Protein AF-A0A968HUC3-F1 (afdb_monomer)

Solvent-accessible surface area (backbone atoms only — not comparable to full-atom values): 16147 Å² total; per-residue (Å²): 140,80,89,80,86,84,85,85,83,88,81,87,80,89,80,85,88,81,87,80,80,85,90,82,88,82,80,93,75,77,84,81,83,74,76,67,80,71,75,87,65,82,55,81,53,70,67,38,33,29,52,15,24,44,34,33,74,70,66,42,78,76,15,63,72,50,46,41,74,68,15,45,53,51,37,52,52,48,45,72,73,50,51,65,50,44,78,79,39,104,46,77,45,71,61,54,50,52,50,50,56,51,52,52,52,50,56,50,46,63,74,67,59,47,62,25,40,39,30,45,58,35,63,51,63,55,58,49,60,48,37,21,71,79,64,70,24,38,21,37,35,30,20,48,58,57,44,37,49,54,46,50,56,48,43,74,75,41,61,66,72,59,43,46,31,46,73,72,56,29,30,38,83,42,65,51,57,72,77,42,90,62,34,18,61,56,45,13,62,74,42,57,92,46,79,40,34,31,37,37,36,61,87,47,65,87,76,44,52,72,66,53,49,50,49,33,53,50,30,54,55,47,6,33,57,73,39,73,41,68,69,48,80,48,68,67,80,81,58,71,80,57,44,66,67,45,46,57,57,53,48,53,47,54,50,51,51,46,60,77,54,68,59,84,83,73,84,80,78,86,79,78,136

Secondary structure (DSSP, 8-state):
------------------------------------------S--HHHHHHHHHHHHTT-GGGGGG--HHHHHHHHHHHHHHHHHHHHSS---HHHHHHHHHHHHHHHHHHH--SEEEEET-TT-SHHHIIIIIH---EEEEE-HHHHHHHHHHHHTS-HHHHHHHHTTSEEEEE--TTSTTHHHHHHHHHTT-SSEEEEESS-GGGS-HHHHHHHHHHHHHHHHHTT---EEEE----HHHHHHHHHHHHHHHHHHHHHTTT-S--------

Sequence (273 aa):
MGARRPHLPVWATRSRVAAPLASTCWPALARFDILAPMPDYAKIGPTALVTAYAWHRLGMPYGQLFATRKGAAMFWTFEGSVGWATRFFPVPSLLDYLEFRHRMIEAQLERLAPDRIIELGAGLSRRGITWALDRQVPYVEIDLPHMSAAKRAIFADAPGRVQAALHEQLLRLVSTNILAPSFADELAELLAGAKRPVIVSEGMLSYFSFTDAELLLRNLVAGLRAGGVGGHYITDLQRADRERKAQLAATVFRQAIRLATKGQGRRLTLSQP

Foldseek 3Di:
DYDDDDDDDDDDDDDDDDDDDDDDDDDDDDDPPPPPPDPPPLDQDLVLLLLLCLCVVVPPPCSVLSHDPSNVVLNVLLCVQCVVVVVVDVDDDPSRVSVVLVVVLVVVCVVLVWLEEEEEQCQSPPVLVCCCQVVVHQYEYEDAPSRLVVVVVSQVPDPVSSVVCPVVNSYYYHHDDLLDPCNLVVLLVVCAPTAEYEYEYEPPCVPDDPVSVVSSVVSVVSNCVSNVYDYYYYYDDDDVVVVVVCVVSVVSSVVSVCVVVVNPPDDPDDDDD

Structure (mmCIF, N/CA/C/O backbone):
data_AF-A0A968HUC3-F1
#
_entry.id   AF-A0A968HUC3-F1
#
loop_
_atom_site.group_PDB
_atom_site.id
_atom_site.type_symbol
_atom_site.label_atom_id
_atom_site.label_alt_id
_atom_site.label_comp_id
_atom_site.label_asym_id
_atom_site.label_entity_id
_atom_site.label_seq_id
_atom_site.pdbx_PDB_ins_code
_atom_site.Cartn_x
_atom_site.Cartn_y
_atom_site.Cartn_z
_atom_site.occupancy
_atom_site.B_iso_or_equiv
_atom_site.auth_seq_id
_atom_site.auth_comp_id
_atom_site.auth_asym_id
_atom_site.auth_atom_id
_atom_site.pdbx_PDB_model_num
ATOM 1 N N . MET A 1 1 ? -38.684 -9.899 64.494 1.00 42.41 1 MET A N 1
ATOM 2 C CA . MET A 1 1 ? -37.376 -10.244 65.095 1.00 42.41 1 MET A CA 1
ATOM 3 C C . MET A 1 1 ? -36.320 -10.063 64.013 1.00 42.41 1 MET A C 1
ATOM 5 O O . MET A 1 1 ? -36.375 -10.785 63.040 1.00 42.41 1 MET A O 1
ATOM 9 N N . GLY A 1 2 ? -35.417 -9.093 63.997 1.00 35.78 2 GLY A N 1
ATOM 10 C CA . GLY A 1 2 ? -35.054 -8.082 64.975 1.00 35.78 2 GLY A CA 1
ATOM 11 C C . GLY A 1 2 ? -33.543 -7.861 64.892 1.00 35.78 2 GLY A C 1
ATOM 12 O O . GLY A 1 2 ? -32.821 -8.675 65.443 1.00 35.78 2 GLY A O 1
ATOM 13 N N . ALA A 1 3 ? -33.140 -6.727 64.292 1.00 36.69 3 ALA A N 1
ATOM 14 C CA . ALA A 1 3 ? -31.915 -5.958 64.583 1.00 36.69 3 ALA A CA 1
ATOM 15 C C . ALA A 1 3 ? -30.545 -6.606 64.232 1.00 36.69 3 ALA A C 1
ATOM 17 O O . ALA A 1 3 ? -30.369 -7.801 64.360 1.00 36.69 3 ALA A O 1
ATOM 18 N N . ARG A 1 4 ? -29.477 -5.906 63.821 1.00 40.06 4 ARG A N 1
ATOM 19 C CA . ARG A 1 4 ? -29.103 -4.478 63.825 1.00 40.06 4 ARG A CA 1
ATOM 20 C C . ARG A 1 4 ? -27.856 -4.307 62.933 1.00 40.06 4 ARG A C 1
ATOM 22 O O . ARG A 1 4 ? -26.950 -5.131 62.985 1.00 40.06 4 ARG A O 1
ATOM 29 N N . ARG A 1 5 ? -27.777 -3.191 62.199 1.00 44.44 5 ARG A N 1
ATOM 30 C CA . ARG A 1 5 ? -26.500 -2.547 61.826 1.00 44.44 5 ARG A CA 1
ATOM 31 C C . ARG A 1 5 ? -25.958 -1.760 63.033 1.00 44.44 5 ARG A C 1
ATOM 33 O O . ARG A 1 5 ? -26.756 -1.344 63.875 1.00 44.44 5 ARG A O 1
ATOM 40 N N . PRO A 1 6 ? -24.654 -1.451 63.050 1.00 53.78 6 PRO A N 1
ATOM 41 C CA . PRO A 1 6 ? -24.210 -0.095 63.399 1.00 53.78 6 PRO A CA 1
ATOM 42 C C . PRO A 1 6 ? -23.191 0.427 62.360 1.00 53.78 6 PRO A C 1
ATOM 44 O O . PRO A 1 6 ? -22.336 -0.311 61.890 1.00 53.78 6 PRO A O 1
ATOM 47 N N . HIS A 1 7 ? -23.441 1.580 61.737 1.00 36.25 7 HIS A N 1
ATOM 48 C CA . HIS A 1 7 ? -22.997 2.931 62.128 1.00 36.25 7 HIS A CA 1
ATOM 49 C C . HIS A 1 7 ? -21.501 3.219 61.882 1.00 36.25 7 HIS A C 1
ATOM 51 O O . HIS A 1 7 ? -20.622 2.740 62.588 1.00 36.25 7 HIS A O 1
ATOM 57 N N . LEU A 1 8 ? -21.276 4.063 60.867 1.00 38.09 8 LEU A N 1
ATOM 58 C CA . LEU A 1 8 ? -20.069 4.850 60.586 1.00 38.09 8 LEU A CA 1
ATOM 59 C C . LEU A 1 8 ? -19.754 5.833 61.731 1.00 38.09 8 LEU A C 1
ATOM 61 O O . LEU A 1 8 ? -20.660 6.200 62.483 1.00 38.09 8 LEU A O 1
ATOM 65 N N . PRO A 1 9 ? -18.561 6.449 61.687 1.00 43.12 9 PRO A N 1
ATOM 66 C CA . PRO A 1 9 ? -18.491 7.894 61.833 1.00 43.12 9 PRO A CA 1
ATOM 67 C C . PRO A 1 9 ? -17.866 8.578 60.613 1.00 43.12 9 PRO A C 1
ATOM 69 O O . PRO A 1 9 ? -16.822 8.196 60.091 1.00 43.12 9 PRO A O 1
ATOM 72 N N . VAL A 1 10 ? -18.553 9.641 60.206 1.00 35.94 10 VAL A N 1
ATOM 73 C CA . VAL A 1 10 ? -18.102 10.725 59.338 1.00 35.94 10 VAL A CA 1
ATOM 74 C C . VAL A 1 10 ? -17.232 11.662 60.172 1.00 35.94 10 VAL A C 1
ATOM 76 O O . VAL A 1 10 ? -17.687 12.115 61.216 1.00 35.94 10 VAL A O 1
ATOM 79 N N . TRP A 1 11 ? -16.047 12.023 59.680 1.00 31.58 11 TRP A 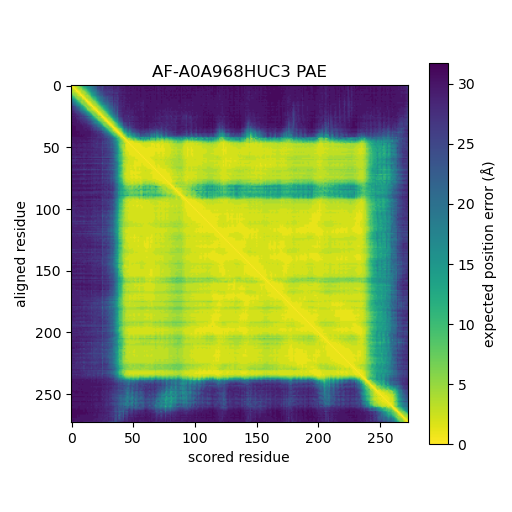N 1
ATOM 80 C CA . TRP A 1 11 ? -15.438 13.319 59.981 1.00 31.58 11 TRP A CA 1
ATOM 81 C C . TRP A 1 11 ? -14.995 13.970 58.677 1.00 31.58 11 TRP A C 1
ATOM 83 O O . TRP A 1 11 ? -14.152 13.463 57.942 1.00 31.58 11 TRP A O 1
ATOM 93 N N . ALA A 1 12 ? -15.643 15.092 58.394 1.00 33.03 12 ALA A N 1
ATOM 94 C CA . ALA A 1 12 ? -15.277 16.043 57.372 1.00 33.03 12 ALA A CA 1
ATOM 95 C C . ALA A 1 12 ? -14.210 16.990 57.922 1.00 33.03 12 ALA A C 1
ATOM 97 O O . ALA A 1 12 ? -14.355 17.475 59.040 1.00 33.03 12 ALA A O 1
ATOM 98 N N . THR A 1 13 ? -13.247 17.380 57.091 1.00 33.28 13 THR A N 1
ATOM 99 C CA . THR A 1 13 ? -12.631 18.707 57.184 1.00 33.28 13 THR A CA 1
ATOM 100 C C . THR A 1 13 ? -12.307 19.222 55.788 1.00 33.28 13 THR A C 1
ATOM 102 O O . THR A 1 13 ? -11.487 18.685 55.050 1.00 33.28 13 THR A O 1
ATOM 105 N N . ARG A 1 14 ? -13.005 20.302 55.430 1.00 33.53 14 ARG A N 1
ATOM 106 C CA . ARG A 1 14 ? -12.584 21.269 54.419 1.00 33.53 14 ARG A CA 1
ATOM 107 C C . ARG A 1 14 ? -11.312 21.962 54.908 1.00 33.53 14 ARG A C 1
ATOM 109 O O . ARG A 1 14 ? -11.293 22.442 56.038 1.00 33.53 14 ARG A O 1
ATOM 116 N N . SER A 1 15 ? -10.368 22.197 54.009 1.00 31.66 15 SER A N 1
ATOM 117 C CA . SER A 1 15 ? -9.515 23.385 54.062 1.00 31.66 15 SER A CA 1
ATOM 118 C C . SER A 1 15 ? -9.270 23.897 52.643 1.00 31.66 15 SER A C 1
ATOM 120 O O . SER A 1 15 ? -8.844 23.179 51.742 1.00 31.66 15 SER A O 1
ATOM 122 N N . ARG A 1 16 ? -9.658 25.159 52.443 1.00 32.75 16 ARG A N 1
ATOM 123 C CA . ARG A 1 16 ? -9.295 25.997 51.300 1.00 32.75 16 ARG A CA 1
ATOM 124 C C . ARG A 1 16 ? -7.884 26.557 51.518 1.00 32.75 16 ARG A C 1
ATOM 126 O O . ARG A 1 16 ? -7.439 26.658 52.656 1.00 32.75 16 ARG A O 1
ATOM 133 N N . VAL A 1 17 ? -7.362 27.114 50.423 1.00 29.44 17 VAL A N 1
ATOM 134 C CA . VAL A 1 17 ? -6.335 28.169 50.321 1.00 29.44 17 VAL A CA 1
ATOM 135 C C . VAL A 1 17 ? -4.899 27.659 50.183 1.00 29.44 17 VAL A C 1
ATOM 137 O O . VAL A 1 17 ? -4.273 27.272 51.156 1.00 29.44 17 VAL A O 1
ATOM 140 N N . ALA A 1 18 ? -4.352 27.745 48.967 1.00 27.50 18 ALA A N 1
ATOM 141 C CA . ALA A 1 18 ? -3.403 28.804 48.598 1.00 27.50 18 ALA A CA 1
ATOM 142 C C . ALA A 1 18 ? -2.953 28.626 47.137 1.00 27.50 18 ALA A C 1
ATOM 144 O O . ALA A 1 18 ? -2.385 27.604 46.765 1.00 27.50 18 ALA A O 1
ATOM 145 N N . ALA A 1 19 ? -3.201 29.643 46.313 1.00 37.25 19 ALA A N 1
ATOM 146 C CA . ALA A 1 19 ? -2.420 29.873 45.104 1.00 37.25 19 ALA A CA 1
ATOM 147 C C . ALA A 1 19 ? -1.042 30.429 45.497 1.00 37.25 19 ALA A C 1
ATOM 149 O O . ALA A 1 19 ? -0.961 31.193 46.463 1.00 37.25 19 ALA A O 1
ATOM 150 N N . PRO A 1 20 ? 0.000 30.165 44.697 1.00 31.00 20 PRO A N 1
ATOM 151 C CA . PRO A 1 20 ? 1.066 31.139 44.532 1.00 31.00 20 PRO A CA 1
ATOM 152 C C . PRO A 1 20 ? 1.201 31.560 43.065 1.00 31.00 20 PRO A C 1
ATOM 154 O O . PRO A 1 20 ? 1.494 30.765 42.180 1.00 31.00 20 PRO A O 1
ATOM 157 N N . LEU A 1 21 ? 0.935 32.850 42.873 1.00 28.53 21 LEU A N 1
ATOM 158 C CA . LEU A 1 21 ? 1.806 33.840 42.242 1.00 28.53 21 LEU A CA 1
ATOM 159 C C . LEU A 1 21 ? 2.447 33.517 40.885 1.00 28.53 21 LEU A C 1
ATOM 161 O O . LEU A 1 21 ? 3.356 32.708 40.730 1.00 28.53 21 LEU A O 1
ATOM 165 N N . ALA A 1 22 ? 2.001 34.333 39.936 1.00 26.23 22 ALA A N 1
ATOM 166 C CA . ALA A 1 22 ? 2.661 34.685 38.700 1.00 26.23 22 ALA A CA 1
ATOM 167 C C . ALA A 1 22 ? 4.089 35.231 38.893 1.00 26.23 22 ALA A C 1
ATOM 169 O O . ALA A 1 22 ? 4.478 35.685 39.969 1.00 26.23 22 ALA A O 1
ATOM 170 N N . SER A 1 23 ? 4.756 35.328 37.740 1.00 27.22 23 SER A N 1
ATOM 171 C CA . SER A 1 23 ? 5.981 36.063 37.412 1.00 27.22 23 SER A CA 1
ATOM 172 C C . SER A 1 23 ? 7.302 35.313 37.595 1.00 27.22 23 SER A C 1
ATOM 174 O O . SER A 1 23 ? 7.917 35.292 38.652 1.00 27.22 23 SER A O 1
ATOM 176 N N . THR A 1 24 ? 7.833 34.814 36.479 1.00 25.36 24 THR A N 1
ATOM 177 C CA . THR A 1 24 ? 9.028 35.456 35.914 1.00 25.36 24 THR A CA 1
ATOM 178 C C . THR A 1 24 ? 9.158 35.166 34.422 1.00 25.36 24 THR A C 1
ATOM 180 O O . THR A 1 24 ? 8.939 34.060 33.940 1.00 25.36 24 THR A O 1
ATOM 183 N N . CYS A 1 25 ? 9.432 36.247 33.704 1.00 23.36 25 CYS A N 1
ATOM 184 C CA . CYS A 1 25 ? 9.536 36.386 32.266 1.00 23.36 25 CYS A CA 1
ATOM 185 C C . CYS A 1 25 ? 10.717 35.606 31.669 1.00 23.36 25 CYS A C 1
ATOM 187 O O . CYS A 1 25 ? 11.814 35.658 32.212 1.00 23.36 25 CYS A O 1
ATOM 189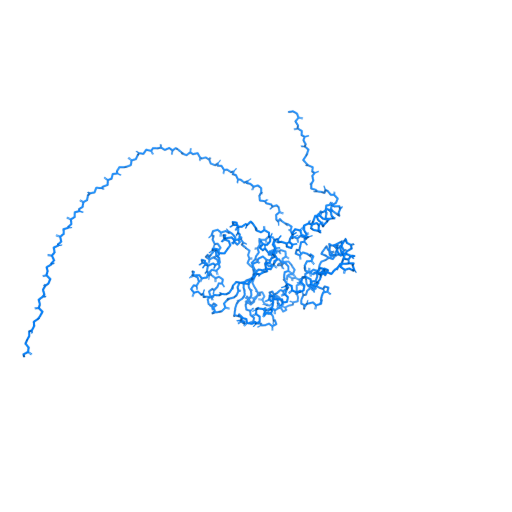 N N . TRP A 1 26 ? 10.535 35.039 30.475 1.00 22.92 26 TRP A N 1
ATOM 190 C CA . TRP A 1 26 ? 11.530 35.113 29.396 1.00 22.92 26 TRP A CA 1
ATOM 191 C C . TRP A 1 26 ? 10.780 35.112 28.046 1.00 22.92 26 TRP A C 1
ATOM 193 O O . TRP A 1 26 ? 9.687 34.549 27.962 1.00 22.92 26 TRP A O 1
ATOM 203 N N . PRO A 1 27 ? 11.267 35.848 27.035 1.00 26.62 27 PRO A N 1
ATOM 204 C CA . PRO A 1 27 ? 10.453 36.535 26.053 1.00 26.62 27 PRO A CA 1
ATOM 205 C C . PRO A 1 27 ? 10.186 35.709 24.797 1.00 26.62 27 PRO A C 1
ATOM 207 O O . PRO A 1 27 ? 10.833 34.704 24.504 1.00 26.62 27 PRO A O 1
ATOM 210 N N . ALA A 1 28 ? 9.253 36.244 24.016 1.00 31.11 28 ALA A N 1
ATOM 211 C CA . ALA A 1 28 ? 9.099 35.985 22.600 1.00 31.11 28 ALA A CA 1
ATOM 212 C C . ALA A 1 28 ? 10.450 36.036 21.858 1.00 31.11 28 ALA A C 1
ATOM 214 O O . ALA A 1 28 ? 11.057 37.094 21.711 1.00 31.11 28 ALA A O 1
ATOM 215 N N . LEU A 1 29 ? 10.865 34.884 21.335 1.00 28.69 29 LEU A N 1
ATOM 216 C CA . LEU A 1 29 ? 11.710 34.751 20.151 1.00 28.69 29 LEU A CA 1
ATOM 217 C C . LEU A 1 29 ? 10.915 33.837 19.213 1.00 28.69 29 LEU A C 1
ATOM 219 O O . LEU A 1 29 ? 10.750 32.649 19.459 1.00 28.69 29 LEU A O 1
ATOM 223 N N . ALA A 1 30 ? 10.113 34.422 18.330 1.00 25.50 30 ALA A N 1
ATOM 224 C CA . ALA A 1 30 ? 10.548 34.715 16.969 1.00 25.50 30 ALA A CA 1
ATOM 225 C C . ALA A 1 30 ? 11.032 33.443 16.254 1.00 25.50 30 ALA A C 1
ATOM 227 O O . ALA A 1 30 ? 12.176 33.030 16.393 1.00 25.50 30 ALA A O 1
ATOM 228 N N . ARG A 1 31 ? 10.096 32.850 15.501 1.00 30.91 31 ARG A N 1
ATOM 229 C CA . ARG A 1 31 ? 10.293 32.154 14.220 1.00 30.91 31 ARG A CA 1
ATOM 230 C C . ARG A 1 31 ? 11.693 31.571 14.006 1.00 30.91 31 ARG A C 1
ATOM 232 O O . ARG A 1 31 ? 12.546 32.206 13.396 1.00 30.91 31 ARG A O 1
ATOM 239 N N . PHE A 1 32 ? 11.865 30.314 14.391 1.00 28.17 32 PHE A N 1
ATOM 240 C CA . PHE A 1 32 ? 12.780 29.440 13.671 1.00 28.17 32 PHE A CA 1
ATOM 241 C C . PHE A 1 32 ? 11.971 28.664 12.635 1.00 28.17 32 PHE A C 1
ATOM 243 O O . PHE A 1 32 ? 11.477 27.567 12.887 1.00 28.17 32 PHE A O 1
ATOM 250 N N . ASP A 1 33 ? 11.831 29.284 11.462 1.00 30.22 33 ASP A N 1
ATOM 251 C CA . ASP A 1 33 ? 11.675 28.563 10.204 1.00 30.22 33 ASP A CA 1
ATOM 252 C C . ASP A 1 33 ? 12.899 27.653 10.043 1.00 30.22 33 ASP A C 1
ATOM 254 O O . ASP A 1 33 ? 13.923 28.040 9.485 1.00 30.22 33 ASP A O 1
ATOM 258 N N . ILE A 1 34 ? 12.811 26.428 10.557 1.00 31.03 34 ILE A N 1
ATOM 259 C CA . ILE A 1 34 ? 13.656 25.327 10.096 1.00 31.03 34 ILE A CA 1
ATOM 260 C C . ILE A 1 34 ? 12.765 24.468 9.206 1.00 31.03 34 ILE A C 1
ATOM 262 O O . ILE A 1 34 ? 12.401 23.337 9.518 1.00 31.03 34 ILE A O 1
ATOM 266 N N . LEU A 1 35 ? 12.401 25.049 8.060 1.00 29.55 35 LEU A N 1
ATOM 267 C CA . LEU A 1 35 ? 12.129 24.287 6.850 1.00 29.55 35 LEU A CA 1
ATOM 268 C C . LEU A 1 35 ? 13.440 23.588 6.476 1.00 29.55 35 LEU A C 1
ATOM 270 O O . LEU A 1 35 ? 14.206 24.051 5.632 1.00 29.55 35 LEU A O 1
ATOM 274 N N . ALA A 1 36 ? 13.711 22.453 7.122 1.00 29.67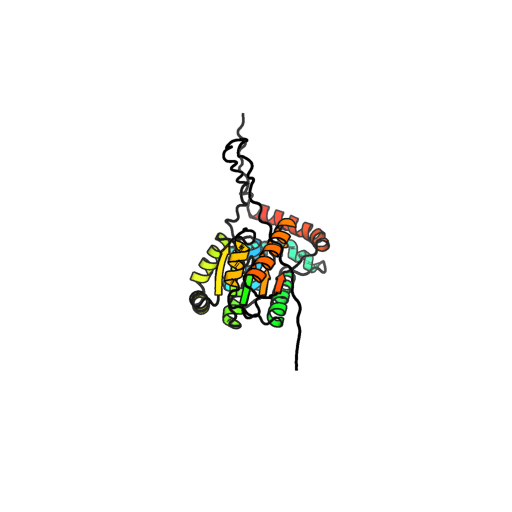 36 ALA A N 1
ATOM 275 C CA . ALA A 1 36 ? 14.495 21.427 6.463 1.00 29.67 36 ALA A CA 1
ATOM 276 C C . ALA A 1 36 ? 13.812 21.190 5.105 1.00 29.67 36 ALA A C 1
ATOM 278 O O . ALA A 1 36 ? 12.585 21.036 5.082 1.00 29.67 36 ALA A O 1
ATOM 279 N N . PRO A 1 37 ? 14.538 21.225 3.974 1.00 27.98 37 PRO A N 1
ATOM 280 C CA . PRO A 1 37 ? 13.921 20.972 2.687 1.00 27.98 37 PRO A CA 1
ATOM 281 C C . PRO A 1 37 ? 13.286 19.585 2.753 1.00 27.98 37 PRO A C 1
ATOM 283 O O . PRO A 1 37 ? 13.989 18.576 2.842 1.00 27.98 37 PRO A O 1
ATOM 286 N N . MET A 1 38 ? 11.950 19.546 2.754 1.00 34.09 38 MET A N 1
ATOM 287 C CA . MET A 1 38 ? 11.224 18.308 2.523 1.00 34.09 38 MET A CA 1
ATOM 288 C C . MET A 1 38 ? 11.791 17.729 1.225 1.00 34.09 38 MET A C 1
ATOM 290 O O . MET A 1 38 ? 11.910 18.479 0.248 1.00 34.09 38 MET A O 1
ATOM 294 N N . PRO A 1 39 ? 12.194 16.447 1.195 1.00 36.47 39 PRO A N 1
ATOM 295 C CA . PRO A 1 39 ? 12.605 15.815 -0.046 1.00 36.47 39 PRO A CA 1
ATOM 296 C C . PRO A 1 39 ? 11.569 16.124 -1.127 1.00 36.47 39 PRO A C 1
ATOM 298 O O . PRO A 1 39 ? 10.371 16.128 -0.844 1.00 36.47 39 PRO A O 1
ATOM 301 N N . ASP A 1 40 ? 12.027 16.442 -2.338 1.00 36.94 40 ASP A N 1
ATOM 302 C CA . ASP A 1 40 ? 11.165 16.700 -3.493 1.00 36.94 40 ASP A CA 1
ATOM 303 C C . ASP A 1 40 ? 10.399 15.414 -3.841 1.00 36.94 40 ASP A C 1
ATOM 305 O O . ASP A 1 40 ? 10.794 14.623 -4.700 1.00 36.94 40 ASP A O 1
ATOM 309 N N . TYR A 1 41 ? 9.318 15.172 -3.103 1.00 44.56 41 TYR A N 1
ATOM 310 C CA . TYR A 1 41 ? 8.409 14.061 -3.298 1.00 44.56 41 TYR A CA 1
ATOM 311 C C . TYR A 1 41 ? 7.474 14.335 -4.484 1.00 44.56 41 TYR A C 1
ATOM 313 O O . TYR A 1 41 ? 6.650 13.500 -4.788 1.00 44.56 41 TYR A O 1
ATOM 321 N N . ALA A 1 42 ? 7.578 15.448 -5.226 1.00 42.31 42 ALA A N 1
ATOM 322 C CA . ALA A 1 42 ? 6.614 15.801 -6.279 1.00 42.31 42 ALA A CA 1
ATOM 323 C C . ALA A 1 42 ? 6.582 14.836 -7.487 1.00 42.31 42 ALA A C 1
ATOM 325 O O . ALA A 1 42 ? 5.753 14.980 -8.386 1.00 42.31 42 ALA A O 1
ATOM 326 N N . LYS A 1 43 ? 7.479 13.846 -7.540 1.00 59.34 43 LYS A N 1
ATOM 327 C CA . LYS A 1 43 ? 7.576 12.865 -8.625 1.00 59.34 43 LYS A CA 1
ATOM 328 C C . LYS A 1 43 ? 7.179 11.490 -8.114 1.00 59.34 43 LYS A C 1
ATOM 330 O O . LYS A 1 43 ? 7.721 11.030 -7.116 1.00 59.34 43 LYS A O 1
ATOM 335 N N . ILE A 1 44 ? 6.331 10.796 -8.882 1.00 66.50 44 ILE A N 1
ATOM 336 C CA . ILE A 1 44 ? 6.069 9.366 -8.677 1.00 66.50 44 ILE A CA 1
ATOM 337 C C . ILE A 1 44 ? 7.405 8.641 -8.518 1.00 66.50 44 ILE A C 1
ATOM 339 O O . ILE A 1 44 ? 8.262 8.712 -9.410 1.00 66.50 44 ILE A O 1
ATOM 343 N N . GLY A 1 45 ? 7.565 7.950 -7.390 1.00 75.88 45 GLY A N 1
ATOM 344 C CA . GLY A 1 45 ? 8.791 7.233 -7.069 1.00 75.88 45 GLY A CA 1
ATOM 345 C C . GLY A 1 45 ? 9.180 6.264 -8.198 1.00 75.88 45 GLY A C 1
ATOM 346 O O . GLY A 1 45 ? 8.324 5.505 -8.661 1.00 75.88 45 GLY A O 1
ATOM 347 N N . PRO A 1 46 ? 10.453 6.232 -8.646 1.00 80.62 46 PRO A N 1
ATOM 348 C CA . PRO A 1 46 ? 10.911 5.295 -9.677 1.00 80.62 46 PRO A CA 1
ATOM 349 C C . PRO A 1 46 ? 10.545 3.835 -9.375 1.00 80.62 46 PRO A C 1
ATOM 351 O O . PRO A 1 46 ? 10.136 3.103 -10.273 1.00 80.62 46 PRO A O 1
ATOM 354 N N . THR A 1 47 ? 10.603 3.432 -8.100 1.00 82.12 47 THR A N 1
ATOM 355 C CA . THR A 1 47 ? 10.209 2.092 -7.645 1.00 82.12 47 THR A CA 1
ATOM 356 C C . THR A 1 47 ? 8.737 1.786 -7.924 1.00 82.12 47 THR A C 1
ATOM 358 O O . THR A 1 47 ? 8.425 0.677 -8.352 1.00 82.12 47 THR A O 1
ATOM 361 N N . ALA A 1 48 ? 7.832 2.754 -7.741 1.00 87.94 48 ALA A N 1
ATOM 362 C CA . ALA A 1 48 ? 6.404 2.562 -7.995 1.00 87.94 48 ALA A CA 1
ATOM 363 C C . ALA A 1 48 ? 6.127 2.336 -9.489 1.00 87.94 48 ALA A C 1
ATOM 365 O O . ALA A 1 48 ? 5.343 1.459 -9.840 1.00 87.94 48 ALA A O 1
ATOM 366 N N . LEU A 1 49 ? 6.823 3.062 -10.375 1.00 90.88 49 LEU A N 1
ATOM 367 C CA . LEU A 1 49 ? 6.712 2.887 -11.829 1.00 90.88 49 LEU A CA 1
ATOM 368 C C . LEU A 1 49 ? 7.240 1.526 -12.299 1.00 90.88 49 LEU A C 1
ATOM 370 O O . LEU A 1 49 ? 6.608 0.879 -13.134 1.00 90.88 49 LEU A O 1
ATOM 374 N N . VAL A 1 50 ? 8.386 1.091 -11.765 1.00 90.88 50 VAL A N 1
ATOM 375 C CA . VAL A 1 50 ? 8.969 -0.225 -12.074 1.00 90.88 50 VAL A CA 1
ATOM 376 C C . VAL A 1 50 ? 8.054 -1.345 -11.580 1.00 90.88 50 VAL A C 1
ATOM 378 O O . VAL A 1 50 ? 7.760 -2.269 -12.333 1.00 90.88 50 VAL A O 1
ATOM 381 N N . THR A 1 51 ? 7.555 -1.235 -10.347 1.00 92.94 51 THR A N 1
ATOM 382 C CA . THR A 1 51 ? 6.670 -2.235 -9.732 1.00 92.94 51 THR A CA 1
ATOM 383 C C . THR A 1 51 ? 5.336 -2.336 -10.478 1.00 92.94 51 THR A C 1
ATOM 385 O O . THR A 1 51 ? 4.894 -3.433 -10.804 1.00 92.94 51 THR A O 1
ATOM 388 N N . ALA A 1 52 ? 4.728 -1.206 -10.850 1.00 94.94 52 ALA A N 1
ATOM 389 C CA . ALA A 1 52 ? 3.508 -1.196 -11.656 1.00 94.94 52 ALA A CA 1
ATOM 390 C C . ALA A 1 52 ? 3.698 -1.866 -13.027 1.00 94.94 52 ALA A C 1
ATOM 392 O O . ALA A 1 52 ? 2.849 -2.641 -13.470 1.00 94.94 52 ALA A O 1
ATOM 393 N N . TYR A 1 53 ? 4.829 -1.614 -13.694 1.00 96.31 53 TYR A N 1
ATOM 394 C CA . TYR A 1 53 ? 5.127 -2.277 -14.962 1.00 96.31 53 TYR A CA 1
ATOM 395 C C . TYR A 1 53 ? 5.413 -3.776 -14.787 1.00 96.31 53 TYR A C 1
ATOM 397 O O . TYR A 1 53 ? 5.007 -4.572 -15.634 1.00 96.31 53 TYR A O 1
ATOM 405 N N . ALA A 1 54 ? 6.038 -4.185 -13.678 1.00 95.19 54 ALA A N 1
ATOM 406 C CA . ALA A 1 54 ? 6.212 -5.595 -13.335 1.00 95.19 54 ALA A CA 1
ATOM 407 C C . ALA A 1 54 ? 4.858 -6.320 -13.216 1.00 95.19 54 ALA A C 1
ATOM 409 O O . ALA A 1 54 ? 4.702 -7.408 -13.765 1.00 95.19 54 ALA A O 1
ATOM 410 N N . TRP A 1 55 ? 3.843 -5.695 -12.605 1.00 96.44 55 TRP A N 1
ATOM 411 C CA . TRP A 1 55 ? 2.485 -6.262 -12.515 1.00 96.44 55 TRP A CA 1
ATOM 412 C C . TRP A 1 55 ? 1.851 -6.479 -13.882 1.00 96.44 55 TRP A C 1
ATOM 414 O O . TRP A 1 55 ? 1.244 -7.521 -14.126 1.00 96.44 55 TRP A O 1
ATOM 424 N N . HIS A 1 56 ? 2.030 -5.522 -14.792 1.00 97.00 56 HIS A N 1
ATOM 425 C CA . HIS A 1 56 ? 1.597 -5.672 -16.175 1.00 97.00 56 HIS A CA 1
ATOM 426 C C . HIS A 1 56 ? 2.336 -6.813 -16.891 1.00 97.00 56 HIS A C 1
ATOM 428 O O . HIS A 1 56 ? 1.700 -7.622 -17.562 1.00 97.00 56 HIS A O 1
ATOM 434 N N . ARG A 1 57 ? 3.659 -6.924 -16.712 1.00 96.38 57 ARG A N 1
ATOM 435 C CA . ARG A 1 57 ? 4.478 -8.005 -17.292 1.00 96.38 57 ARG A CA 1
ATOM 436 C C . ARG A 1 57 ? 4.084 -9.391 -16.784 1.00 96.38 57 ARG A C 1
ATOM 438 O O . ARG A 1 57 ? 4.147 -10.340 -17.557 1.00 96.38 57 ARG A O 1
ATOM 445 N N . LEU A 1 58 ? 3.661 -9.491 -15.527 1.00 95.56 58 LEU A N 1
ATOM 446 C CA . LEU A 1 58 ? 3.162 -10.721 -14.906 1.00 95.56 58 LEU A CA 1
ATOM 447 C C . LEU A 1 58 ? 1.705 -11.044 -15.278 1.00 95.56 58 LEU A C 1
ATOM 449 O O . LEU A 1 58 ? 1.174 -12.054 -14.827 1.00 95.56 58 LEU A O 1
ATOM 453 N N . GLY A 1 59 ? 1.035 -10.197 -16.068 1.00 96.50 59 GLY A N 1
ATOM 454 C CA . GLY A 1 59 ? -0.362 -10.405 -16.455 1.00 96.50 59 GLY A CA 1
ATOM 455 C C . GLY A 1 59 ? -1.349 -10.321 -15.284 1.00 96.50 59 GLY A C 1
ATOM 456 O O . GLY A 1 59 ? -2.454 -10.851 -15.376 1.00 96.50 59 GLY A O 1
ATOM 457 N N . MET A 1 60 ? -0.972 -9.676 -14.174 1.00 96.06 60 MET A N 1
ATOM 458 C CA . MET A 1 60 ? -1.849 -9.533 -13.006 1.00 96.06 60 MET A CA 1
ATOM 459 C C . MET A 1 60 ? -3.006 -8.583 -13.328 1.00 96.06 60 MET A C 1
ATOM 461 O O . MET A 1 60 ? -2.681 -7.483 -13.777 1.00 96.06 60 MET A O 1
ATOM 465 N N . PRO A 1 61 ? -4.284 -8.903 -12.993 1.00 95.00 61 PRO A N 1
ATOM 466 C CA . PRO A 1 61 ? -5.507 -8.365 -13.620 1.00 95.00 61 PRO A CA 1
ATOM 467 C C . PRO A 1 61 ? -5.442 -6.902 -14.098 1.00 95.00 61 PRO A C 1
ATOM 469 O O . PRO A 1 61 ? -4.751 -6.657 -15.041 1.00 95.00 61 PRO A O 1
ATOM 472 N N . TYR A 1 62 ? -6.063 -5.867 -13.545 1.00 96.19 62 TYR A N 1
ATOM 473 C CA . TYR A 1 62 ? -5.849 -4.414 -13.864 1.00 96.19 62 TYR A CA 1
ATOM 474 C C . TYR A 1 62 ? -4.408 -3.800 -14.017 1.00 96.19 62 TYR A C 1
ATOM 476 O O . TYR A 1 62 ? -4.259 -2.587 -13.893 1.00 96.19 62 TYR A O 1
ATOM 484 N N . GLY A 1 63 ? -3.324 -4.565 -14.209 1.00 95.50 63 GLY A N 1
ATOM 485 C CA . GLY A 1 63 ? -1.937 -4.083 -14.157 1.00 95.50 63 GLY A CA 1
ATOM 486 C C . GLY A 1 63 ? -1.594 -3.150 -15.317 1.00 95.50 63 GLY A C 1
ATOM 487 O O . GLY A 1 63 ? -0.819 -2.211 -15.156 1.00 95.50 63 GLY A O 1
ATOM 488 N N . GLN A 1 64 ? -2.246 -3.348 -16.462 1.00 95.81 64 GLN A N 1
ATOM 489 C CA . GLN A 1 64 ? -2.150 -2.482 -17.634 1.00 95.81 64 GLN A CA 1
ATOM 490 C C . GLN A 1 64 ? -2.572 -1.034 -17.357 1.00 95.81 64 GLN A C 1
ATOM 492 O O . GLN A 1 64 ? -2.056 -0.141 -18.018 1.00 95.81 64 GLN A O 1
ATOM 497 N N . LEU A 1 65 ? -3.450 -0.781 -16.374 1.00 95.62 65 LEU A N 1
ATOM 498 C CA . LEU A 1 65 ? -3.885 0.583 -16.040 1.00 95.62 65 LEU A CA 1
ATOM 499 C C . LEU A 1 65 ? -2.734 1.444 -15.511 1.00 95.62 65 LEU A C 1
ATOM 501 O O . LEU A 1 65 ? -2.712 2.651 -15.714 1.00 95.62 65 LEU A O 1
ATOM 505 N N . PHE A 1 66 ? -1.763 0.820 -14.846 1.00 95.31 66 PHE A N 1
ATOM 506 C CA . PHE A 1 66 ? -0.633 1.512 -14.229 1.00 95.31 66 PHE A CA 1
ATOM 507 C C . PHE A 1 66 ? 0.655 1.398 -15.057 1.00 95.31 66 PHE A C 1
ATOM 509 O O . PHE A 1 66 ? 1.694 1.957 -14.693 1.00 95.31 66 PHE A O 1
ATOM 516 N N . ALA A 1 67 ? 0.607 0.681 -16.182 1.00 94.75 67 ALA A N 1
ATOM 517 C CA . ALA A 1 67 ? 1.742 0.503 -17.069 1.00 94.75 67 ALA A CA 1
ATOM 518 C C . ALA A 1 67 ? 1.984 1.776 -17.889 1.00 94.75 67 ALA A C 1
ATOM 520 O O . ALA A 1 67 ? 1.184 2.164 -18.735 1.00 94.75 67 ALA A O 1
ATOM 521 N N . THR A 1 68 ? 3.134 2.415 -17.680 1.00 92.81 68 THR A N 1
ATOM 522 C CA . THR A 1 68 ? 3.534 3.608 -18.439 1.00 92.81 68 THR A CA 1
ATOM 523 C C . THR A 1 68 ? 4.782 3.333 -19.268 1.00 92.81 68 THR A C 1
ATOM 525 O O . THR A 1 68 ? 5.618 2.511 -18.895 1.00 92.81 68 THR A O 1
ATOM 528 N N . ARG A 1 69 ? 4.976 4.082 -20.365 1.00 92.31 69 ARG A N 1
ATOM 529 C CA . ARG A 1 69 ? 6.217 4.019 -21.167 1.00 92.31 69 ARG A CA 1
ATOM 530 C C . ARG A 1 69 ? 7.464 4.287 -20.320 1.00 92.31 69 ARG A C 1
ATOM 532 O O . ARG A 1 69 ? 8.490 3.640 -20.497 1.00 92.31 69 ARG A O 1
ATOM 539 N N . LYS A 1 70 ? 7.355 5.220 -19.369 1.00 91.06 70 LYS A N 1
ATOM 540 C CA . LYS A 1 70 ? 8.423 5.551 -18.421 1.00 91.06 70 LYS A CA 1
ATOM 541 C C . LYS A 1 70 ? 8.732 4.376 -17.486 1.00 91.06 70 LYS A C 1
ATOM 543 O O . LYS A 1 70 ? 9.900 4.043 -17.321 1.00 91.06 70 LYS A O 1
ATOM 548 N N . GLY A 1 71 ? 7.707 3.736 -16.916 1.00 92.25 71 GLY A N 1
ATOM 549 C CA . GLY A 1 71 ? 7.872 2.529 -16.099 1.00 92.25 71 GLY A CA 1
ATOM 550 C C . GLY A 1 71 ? 8.476 1.367 -16.885 1.00 92.25 71 GLY A C 1
ATOM 551 O O . GLY A 1 71 ? 9.409 0.736 -16.400 1.00 92.25 71 GLY A O 1
ATOM 552 N N . ALA A 1 72 ? 8.040 1.166 -18.133 1.00 93.81 72 ALA A N 1
ATOM 553 C CA . ALA A 1 72 ? 8.611 0.176 -19.044 1.00 93.81 72 ALA A CA 1
ATOM 554 C C . ALA A 1 72 ? 10.108 0.412 -19.282 1.00 93.81 72 ALA A C 1
ATOM 556 O O . ALA A 1 72 ? 10.914 -0.498 -19.109 1.00 93.81 72 ALA A O 1
ATOM 557 N N . ALA A 1 73 ? 10.496 1.643 -19.628 1.00 92.62 73 ALA A N 1
ATOM 558 C CA . ALA A 1 73 ? 11.895 1.994 -19.858 1.00 92.62 73 ALA A CA 1
ATOM 559 C C . ALA A 1 73 ? 12.764 1.751 -18.613 1.00 92.62 73 ALA A C 1
ATOM 561 O O . ALA A 1 73 ? 13.847 1.178 -18.719 1.00 92.62 73 ALA A O 1
ATOM 562 N N . MET A 1 74 ? 12.283 2.139 -17.426 1.00 90.75 74 MET A N 1
ATOM 563 C CA . MET A 1 74 ? 12.998 1.893 -16.168 1.00 90.75 74 MET A CA 1
ATOM 564 C C . MET A 1 74 ? 13.125 0.401 -15.859 1.00 90.75 74 MET A C 1
ATOM 566 O O . MET A 1 74 ? 14.206 -0.048 -15.488 1.00 90.75 74 MET A O 1
ATOM 570 N N . PHE A 1 75 ? 12.044 -0.360 -16.036 1.00 91.81 75 PHE A N 1
ATOM 571 C CA . PHE A 1 75 ? 12.035 -1.802 -15.823 1.00 91.81 75 PHE A CA 1
ATOM 572 C C . PHE A 1 75 ? 13.044 -2.501 -16.737 1.00 91.81 75 PHE A C 1
ATOM 574 O O . PHE A 1 75 ? 13.907 -3.223 -16.252 1.00 91.81 75 PHE A O 1
ATOM 581 N N . TRP A 1 76 ? 13.011 -2.226 -18.044 1.00 92.06 76 TRP A N 1
ATOM 582 C CA . TRP A 1 76 ? 13.949 -2.832 -18.993 1.00 92.06 76 TRP A CA 1
ATOM 583 C C . TRP A 1 76 ? 15.396 -2.394 -18.763 1.00 92.06 76 TRP A C 1
ATOM 585 O O . TRP A 1 76 ? 16.310 -3.190 -18.954 1.00 92.06 76 TRP A O 1
ATOM 595 N N . THR A 1 77 ? 15.617 -1.164 -18.292 1.00 89.25 77 THR A N 1
ATOM 596 C CA . THR A 1 77 ? 16.953 -0.711 -17.876 1.00 89.25 77 THR A CA 1
ATOM 597 C C . THR A 1 77 ? 17.457 -1.516 -16.677 1.00 89.25 77 THR A C 1
ATOM 599 O O . THR A 1 77 ? 18.619 -1.924 -16.657 1.00 89.25 77 THR A O 1
ATOM 602 N N . PHE A 1 78 ? 16.597 -1.773 -15.686 1.00 84.38 78 PHE A N 1
ATOM 603 C CA . PHE A 1 78 ? 16.938 -2.607 -14.534 1.00 84.38 78 PHE A CA 1
ATOM 604 C C . PHE A 1 78 ? 17.239 -4.044 -14.960 1.00 84.38 78 PHE A C 1
ATOM 606 O O . PHE A 1 78 ? 18.331 -4.540 -14.691 1.00 84.38 78 PHE A O 1
ATOM 613 N N . GLU A 1 79 ? 16.314 -4.678 -15.682 1.00 84.44 79 GLU A N 1
ATOM 614 C CA . GLU A 1 79 ? 16.463 -6.048 -16.182 1.00 84.44 79 GLU A CA 1
ATOM 615 C C . GLU A 1 79 ? 17.720 -6.211 -17.039 1.00 84.44 79 GLU A C 1
ATOM 617 O O . GLU A 1 79 ? 18.487 -7.147 -16.837 1.00 84.44 79 GLU A O 1
ATOM 622 N N . GLY A 1 80 ? 18.015 -5.266 -17.935 1.00 84.31 80 GLY A N 1
ATOM 623 C CA . GLY A 1 80 ? 19.249 -5.297 -18.723 1.00 84.31 80 GLY A CA 1
ATOM 624 C C . GLY A 1 80 ? 20.521 -5.170 -17.873 1.00 84.31 80 GLY A C 1
ATOM 625 O O . GLY A 1 80 ? 21.557 -5.725 -18.230 1.00 84.31 80 GLY A O 1
ATOM 626 N N . SER A 1 81 ? 20.446 -4.478 -16.732 1.00 80.50 81 SER A N 1
ATOM 627 C CA . SER A 1 81 ? 21.600 -4.226 -15.858 1.00 80.50 81 SER A CA 1
ATOM 628 C C . SER A 1 81 ? 21.889 -5.368 -14.884 1.00 80.50 81 SER A C 1
ATOM 630 O O . SER A 1 81 ? 23.052 -5.590 -14.549 1.00 80.50 81 SER A O 1
ATOM 632 N N . VAL A 1 82 ? 20.858 -6.071 -14.399 1.00 78.44 82 VAL A N 1
ATOM 633 C CA . VAL A 1 82 ? 21.009 -7.104 -13.353 1.00 78.44 82 VAL A CA 1
ATOM 634 C C . VAL A 1 82 ? 20.460 -8.476 -13.733 1.00 78.44 82 VAL A C 1
ATOM 636 O O . VAL A 1 82 ? 20.801 -9.457 -13.081 1.00 78.44 82 VAL A O 1
ATOM 639 N N . GLY A 1 83 ? 19.650 -8.584 -14.786 1.00 75.38 83 GLY A N 1
ATOM 640 C CA . GLY A 1 83 ? 19.011 -9.836 -15.202 1.00 75.38 83 GLY A CA 1
ATOM 641 C C . GLY A 1 83 ? 20.001 -10.900 -15.678 1.00 75.38 83 GLY A C 1
ATOM 642 O O . GLY A 1 83 ? 19.702 -12.086 -15.636 1.00 75.38 83 GLY A O 1
ATOM 643 N N . TRP A 1 84 ? 21.226 -10.524 -16.056 1.00 79.19 84 TRP A N 1
ATOM 644 C CA . TRP A 1 84 ? 22.287 -11.502 -16.308 1.00 79.19 84 TRP A CA 1
ATOM 645 C C . TRP A 1 84 ? 22.706 -12.234 -15.023 1.00 79.19 84 TRP A C 1
ATOM 647 O O . TRP A 1 84 ? 23.054 -13.410 -15.081 1.00 79.19 84 TRP A O 1
ATOM 657 N N . ALA A 1 85 ? 22.639 -11.583 -13.857 1.00 76.94 85 ALA A N 1
ATOM 658 C CA . ALA A 1 85 ? 23.076 -12.175 -12.596 1.00 76.94 85 ALA A CA 1
ATOM 659 C C . ALA A 1 85 ? 22.189 -13.356 -12.176 1.00 76.94 85 ALA A C 1
ATOM 661 O O . ALA A 1 85 ? 22.704 -14.335 -11.648 1.00 76.94 85 ALA A O 1
ATOM 662 N N . THR A 1 86 ? 20.886 -13.323 -12.469 1.00 77.38 86 THR A N 1
ATOM 663 C CA . THR A 1 86 ? 19.960 -14.435 -12.170 1.00 77.38 86 THR A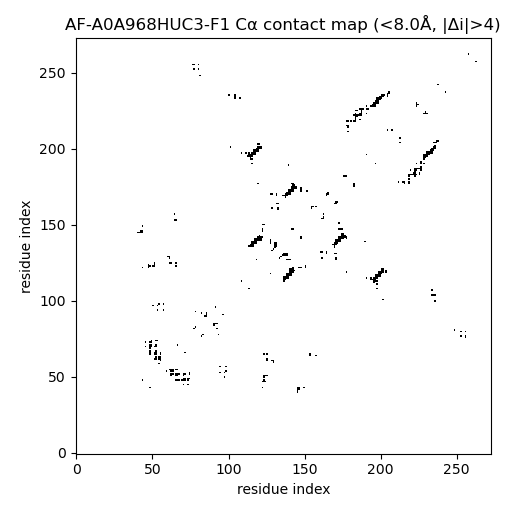 CA 1
ATOM 664 C C . THR A 1 86 ? 20.264 -15.686 -12.999 1.00 77.38 86 THR A C 1
ATOM 666 O O . THR A 1 86 ? 19.945 -16.796 -12.587 1.00 77.38 86 THR A O 1
ATOM 669 N N . ARG A 1 87 ? 20.924 -15.530 -14.158 1.00 79.00 87 ARG A N 1
ATOM 670 C CA . ARG A 1 87 ? 21.366 -16.653 -14.997 1.00 79.00 87 ARG A CA 1
ATOM 671 C C . ARG A 1 87 ? 22.590 -17.367 -14.423 1.00 79.00 87 ARG A C 1
ATOM 673 O O . ARG A 1 87 ? 22.755 -18.560 -14.658 1.00 79.00 87 ARG A O 1
ATOM 680 N N . PHE A 1 88 ? 23.452 -16.643 -13.713 1.00 80.25 88 PHE A N 1
ATOM 681 C CA . PHE A 1 88 ? 24.731 -17.164 -13.215 1.00 80.25 88 PHE A CA 1
ATOM 682 C C . PHE A 1 88 ? 24.754 -17.405 -11.702 1.00 80.25 88 PHE A C 1
ATOM 684 O O . PHE A 1 88 ? 25.633 -18.109 -11.212 1.00 80.25 88 PHE A O 1
ATOM 691 N N . PHE A 1 89 ? 23.792 -16.859 -10.960 1.00 79.88 89 PHE A N 1
ATOM 692 C CA . PHE A 1 89 ? 23.687 -16.999 -9.513 1.00 79.88 89 PHE A CA 1
ATOM 693 C C . PHE A 1 89 ? 22.264 -17.405 -9.113 1.00 79.88 89 PHE A C 1
ATOM 695 O O . PHE A 1 89 ? 21.310 -16.961 -9.750 1.00 79.88 89 PHE A O 1
ATOM 702 N N . PRO A 1 90 ? 22.089 -18.188 -8.030 1.00 78.69 90 PRO A N 1
ATOM 703 C CA . PRO A 1 90 ? 20.778 -18.593 -7.524 1.00 78.69 90 PRO A CA 1
ATOM 704 C C . PRO A 1 90 ? 20.104 -17.436 -6.767 1.00 78.69 90 PRO A C 1
ATOM 706 O O . PRO A 1 90 ? 19.871 -17.499 -5.559 1.00 78.69 90 PRO A O 1
ATOM 709 N N . VAL A 1 91 ? 19.846 -16.338 -7.474 1.00 78.06 91 VAL A N 1
ATOM 710 C CA . VAL A 1 91 ? 19.138 -15.160 -6.973 1.00 78.06 91 VAL A CA 1
ATOM 711 C C . VAL A 1 91 ? 17.827 -15.005 -7.747 1.00 78.06 91 VAL A C 1
ATOM 713 O O . VAL A 1 91 ? 17.832 -15.170 -8.967 1.00 78.06 91 VAL A O 1
ATOM 716 N N . PRO A 1 92 ? 16.703 -14.715 -7.067 1.00 82.44 92 PRO A N 1
ATOM 717 C CA . PRO A 1 92 ? 15.429 -14.505 -7.745 1.00 82.44 92 PRO A CA 1
ATOM 718 C C . PRO A 1 92 ? 15.519 -13.302 -8.687 1.00 82.44 92 PRO A C 1
ATOM 720 O O . PRO A 1 92 ? 16.223 -12.329 -8.391 1.00 82.44 92 PRO A O 1
ATOM 723 N N . SER A 1 93 ? 14.790 -13.350 -9.804 1.00 86.25 93 SER A N 1
ATOM 724 C CA . SER A 1 93 ? 14.625 -12.168 -10.650 1.00 86.25 93 SER A CA 1
ATOM 725 C C . SER A 1 93 ? 13.819 -11.086 -9.934 1.00 86.25 93 SER A C 1
ATOM 727 O O . SER A 1 93 ? 13.183 -11.332 -8.904 1.00 86.25 93 SER A O 1
ATOM 729 N N . LEU A 1 94 ? 13.829 -9.865 -10.479 1.00 84.25 94 LEU A N 1
ATOM 730 C CA . LEU A 1 94 ? 12.970 -8.804 -9.959 1.00 84.25 94 LEU A CA 1
ATOM 731 C C . LEU A 1 94 ? 11.501 -9.220 -10.023 1.00 84.25 94 LEU A C 1
ATOM 733 O O . LEU A 1 94 ? 10.771 -8.988 -9.065 1.00 84.25 94 LEU A O 1
ATOM 737 N N . LEU A 1 95 ? 11.085 -9.840 -11.131 1.00 90.00 95 LEU A N 1
ATOM 738 C CA . LEU A 1 95 ? 9.719 -10.322 -11.303 1.00 90.00 95 LEU A CA 1
ATOM 739 C C . LEU A 1 95 ? 9.369 -11.375 -10.254 1.00 90.00 95 LEU A C 1
ATOM 741 O O . LEU A 1 95 ? 8.347 -11.211 -9.600 1.00 90.00 95 LEU A O 1
ATOM 745 N N . ASP A 1 96 ? 10.237 -12.365 -10.019 1.00 89.25 96 ASP A N 1
ATOM 746 C CA . ASP A 1 96 ? 9.994 -13.398 -9.001 1.00 89.25 96 ASP A CA 1
ATOM 747 C C . ASP A 1 96 ? 9.885 -12.785 -7.602 1.00 89.25 96 ASP A C 1
ATOM 749 O O . ASP A 1 96 ? 8.983 -13.112 -6.833 1.00 89.25 96 ASP A O 1
ATOM 753 N N . TYR A 1 97 ? 10.802 -11.872 -7.264 1.00 88.12 97 TYR A N 1
ATOM 754 C CA . TYR A 1 97 ? 10.817 -11.205 -5.966 1.00 88.12 97 TYR A CA 1
ATOM 755 C C . TYR A 1 97 ? 9.544 -10.384 -5.739 1.00 88.12 97 TYR A C 1
ATOM 757 O O . TYR A 1 97 ? 8.898 -10.503 -4.694 1.00 88.12 97 TYR A O 1
ATOM 765 N N . LEU A 1 98 ? 9.185 -9.555 -6.719 1.00 91.62 98 LEU A N 1
ATOM 766 C CA . LEU A 1 98 ? 8.013 -8.696 -6.654 1.00 91.62 98 LEU A CA 1
ATOM 767 C C . LEU A 1 98 ? 6.726 -9.537 -6.637 1.00 91.62 98 LEU A C 1
ATOM 769 O O . LEU A 1 98 ? 5.860 -9.307 -5.795 1.00 91.62 98 LEU A O 1
ATOM 773 N N . GLU A 1 99 ? 6.618 -10.547 -7.501 1.00 93.94 99 GLU A N 1
ATOM 774 C CA . GLU A 1 99 ? 5.476 -11.460 -7.533 1.00 93.94 99 GLU A CA 1
ATOM 775 C C . GLU A 1 99 ? 5.287 -12.173 -6.198 1.00 93.94 99 GLU A C 1
ATOM 777 O O . GLU A 1 99 ? 4.184 -12.174 -5.651 1.00 93.94 99 GLU A O 1
ATOM 782 N N . PHE A 1 100 ? 6.358 -12.757 -5.660 1.00 92.94 100 PHE A N 1
ATOM 783 C CA . PHE A 1 100 ? 6.318 -13.465 -4.389 1.00 92.94 100 PHE A CA 1
ATOM 784 C C . PHE A 1 100 ? 5.869 -12.540 -3.259 1.00 92.94 100 PHE A C 1
ATOM 786 O O . PHE A 1 100 ? 4.945 -12.877 -2.518 1.00 92.94 100 PHE A O 1
ATOM 793 N N . ARG A 1 101 ? 6.465 -11.344 -3.166 1.00 93.06 101 ARG A N 1
ATOM 794 C CA . ARG A 1 101 ? 6.092 -10.334 -2.171 1.00 93.06 101 ARG A CA 1
ATOM 795 C C . ARG A 1 101 ? 4.609 -9.973 -2.262 1.00 93.06 101 ARG A C 1
ATOM 797 O O . ARG A 1 101 ? 3.917 -9.999 -1.246 1.00 93.06 101 ARG A O 1
ATOM 804 N N . HIS A 1 102 ? 4.115 -9.692 -3.467 1.00 95.50 102 HIS A N 1
ATOM 805 C CA . HIS A 1 102 ? 2.716 -9.341 -3.687 1.00 95.50 102 HIS A CA 1
ATOM 806 C C . HIS A 1 102 ? 1.784 -10.500 -3.305 1.00 95.50 102 HIS A C 1
ATOM 808 O O . HIS A 1 102 ? 0.895 -10.332 -2.472 1.00 95.50 102 HIS A O 1
ATOM 814 N N . ARG A 1 103 ? 2.029 -11.704 -3.842 1.00 95.62 103 ARG A N 1
ATOM 815 C CA . ARG A 1 103 ? 1.198 -12.896 -3.603 1.00 95.62 103 ARG A CA 1
ATOM 816 C C . ARG A 1 103 ? 1.185 -13.337 -2.141 1.00 95.62 103 ARG A C 1
ATOM 818 O O . ARG A 1 103 ? 0.165 -13.842 -1.684 1.00 95.62 103 ARG A O 1
ATOM 825 N N . MET A 1 104 ? 2.276 -13.153 -1.396 1.00 96.12 104 MET A N 1
ATOM 826 C CA . MET A 1 104 ? 2.295 -13.436 0.042 1.00 96.12 104 MET A CA 1
ATOM 827 C C . MET A 1 104 ? 1.315 -12.549 0.808 1.00 96.12 104 MET A C 1
ATOM 829 O O . MET A 1 104 ? 0.586 -13.049 1.664 1.00 96.12 104 MET A O 1
ATOM 833 N N . ILE A 1 105 ? 1.291 -11.251 0.499 1.00 97.31 105 ILE A N 1
ATOM 834 C CA . ILE A 1 105 ? 0.355 -10.308 1.114 1.00 97.31 105 ILE A CA 1
ATOM 835 C C . ILE A 1 105 ? -1.079 -10.669 0.723 1.00 97.31 105 ILE A C 1
ATOM 837 O O . ILE A 1 105 ? -1.924 -10.775 1.610 1.00 97.31 105 ILE A O 1
ATOM 841 N N . GLU A 1 106 ? -1.339 -10.946 -0.562 1.00 97.81 106 GLU A N 1
ATOM 842 C CA . GLU A 1 106 ? -2.662 -11.396 -1.017 1.00 97.81 106 GLU A CA 1
ATOM 843 C C . GLU A 1 106 ? -3.114 -12.644 -0.252 1.00 97.81 106 GLU A C 1
ATOM 845 O O . GLU A 1 106 ? -4.193 -12.650 0.327 1.00 97.81 106 GLU A O 1
ATOM 850 N N . ALA A 1 107 ? -2.268 -13.672 -0.143 1.00 98.00 107 ALA A N 1
ATOM 851 C CA . ALA A 1 107 ? -2.603 -14.899 0.577 1.00 98.00 107 ALA A CA 1
ATOM 852 C C . ALA A 1 107 ? -2.941 -14.655 2.060 1.00 98.00 107 ALA A C 1
ATOM 854 O O . ALA A 1 107 ? -3.809 -15.327 2.620 1.00 98.00 107 ALA A O 1
ATOM 855 N N . GLN A 1 108 ? -2.278 -13.694 2.713 1.00 98.19 108 GLN A N 1
ATOM 856 C CA . GLN A 1 108 ? -2.620 -13.316 4.085 1.00 98.19 108 GLN A CA 1
ATOM 857 C C . GLN A 1 108 ? -3.938 -12.544 4.163 1.00 98.19 108 GLN A C 1
ATOM 859 O O . GLN A 1 108 ? -4.728 -12.816 5.066 1.00 98.19 108 GLN A O 1
ATOM 864 N N . LEU A 1 109 ? -4.203 -11.632 3.226 1.00 98.44 109 LEU A N 1
ATOM 865 C CA . LEU A 1 109 ? -5.485 -10.932 3.150 1.00 98.44 109 LEU A CA 1
ATOM 866 C C . LEU A 1 109 ? -6.639 -11.921 2.945 1.00 98.44 109 LEU A C 1
ATOM 868 O O . LEU A 1 109 ? -7.612 -11.873 3.691 1.00 98.44 109 LEU A O 1
ATOM 872 N N . GLU A 1 110 ? -6.501 -12.880 2.027 1.00 98.19 110 GLU A N 1
ATOM 873 C CA . GLU A 1 110 ? -7.491 -13.948 1.817 1.00 98.19 110 GLU A CA 1
ATOM 874 C C . GLU A 1 110 ? -7.756 -14.743 3.101 1.00 98.19 110 GLU A C 1
ATOM 876 O O . GLU A 1 110 ? -8.905 -14.981 3.468 1.00 98.19 110 GLU A O 1
ATOM 881 N N . ARG A 1 111 ? -6.696 -15.107 3.836 1.00 98.31 111 ARG A N 1
ATOM 882 C CA . ARG A 1 111 ? -6.806 -15.868 5.089 1.00 98.31 111 ARG A CA 1
ATOM 883 C C . ARG A 1 111 ? -7.522 -15.094 6.196 1.00 98.31 111 ARG A C 1
ATOM 885 O O . ARG A 1 111 ? -8.238 -15.695 6.993 1.00 98.31 111 ARG A O 1
ATOM 892 N N . LEU A 1 112 ? -7.296 -13.785 6.286 1.00 98.25 112 LEU A N 1
ATOM 893 C CA . LEU A 1 112 ? -7.953 -12.927 7.277 1.00 98.25 112 LEU A CA 1
ATOM 894 C C . LEU A 1 112 ? -9.393 -12.574 6.881 1.00 98.25 112 LEU A C 1
ATOM 896 O O . LEU A 1 112 ? -10.200 -12.244 7.754 1.00 98.25 112 LEU A O 1
ATOM 900 N N . ALA A 1 113 ? -9.708 -12.665 5.585 1.00 98.00 113 ALA A N 1
ATOM 901 C CA . ALA A 1 113 ? -11.004 -12.355 4.996 1.00 98.00 113 ALA A CA 1
ATOM 902 C C . ALA A 1 113 ? -11.557 -10.994 5.471 1.00 98.00 113 ALA A C 1
ATOM 904 O O . ALA A 1 113 ? -12.638 -10.973 6.062 1.00 98.00 113 ALA A O 1
ATOM 905 N N . PRO A 1 114 ? -10.829 -9.875 5.290 1.00 98.50 114 PRO A N 1
ATOM 906 C CA . PRO A 1 114 ? -11.205 -8.568 5.825 1.00 98.50 114 PRO A CA 1
ATOM 907 C C . PRO A 1 114 ? -12.558 -8.081 5.306 1.00 98.50 114 PRO A C 1
ATOM 909 O O . PRO A 1 114 ? -12.955 -8.388 4.186 1.00 98.50 114 PRO A O 1
ATOM 912 N N . ASP A 1 115 ? -13.240 -7.264 6.106 1.00 98.50 115 ASP A N 1
ATOM 913 C CA . ASP A 1 115 ? -14.404 -6.487 5.658 1.00 98.50 115 ASP A CA 1
ATOM 914 C C . ASP A 1 115 ? -14.050 -5.042 5.270 1.00 98.50 115 ASP A C 1
ATOM 916 O O . ASP A 1 115 ? -14.879 -4.326 4.711 1.00 98.50 115 ASP A O 1
ATOM 920 N N . ARG A 1 116 ? -12.813 -4.617 5.547 1.00 98.56 116 ARG A N 1
ATOM 921 C CA . ARG A 1 116 ? -12.228 -3.362 5.077 1.00 98.56 116 ARG A CA 1
ATOM 922 C C . ARG A 1 116 ? -10.715 -3.482 4.998 1.00 98.56 116 ARG A C 1
ATOM 924 O O . ARG A 1 116 ? -10.092 -4.032 5.908 1.00 98.56 116 ARG A O 1
ATOM 931 N N . ILE A 1 117 ? -10.127 -2.920 3.948 1.00 98.88 117 ILE A N 1
ATOM 932 C CA . ILE A 1 117 ? -8.673 -2.841 3.802 1.00 98.88 117 ILE A CA 1
ATOM 933 C C . ILE A 1 117 ? -8.235 -1.381 3.730 1.00 98.88 117 ILE A C 1
ATOM 935 O O . ILE A 1 117 ? -8.861 -0.574 3.045 1.00 98.88 117 ILE A O 1
ATOM 939 N N . ILE A 1 118 ? -7.153 -1.054 4.435 1.00 98.81 118 ILE A N 1
ATOM 940 C CA . ILE A 1 118 ? -6.478 0.244 4.357 1.00 98.81 118 ILE A CA 1
ATOM 941 C C . ILE A 1 118 ? -5.030 0.005 3.925 1.00 98.81 118 ILE A C 1
ATOM 943 O O . ILE A 1 118 ? -4.256 -0.590 4.668 1.00 98.81 118 ILE A O 1
ATOM 947 N N . GLU A 1 119 ? -4.649 0.469 2.740 1.00 98.75 119 GLU A N 1
ATOM 948 C CA . GLU A 1 119 ? -3.285 0.361 2.218 1.00 98.75 119 GLU A CA 1
ATOM 949 C C . GLU A 1 119 ? -2.514 1.660 2.415 1.00 98.75 119 GLU A C 1
ATOM 951 O O . GLU A 1 119 ? -2.917 2.714 1.929 1.00 98.75 119 GLU A O 1
ATOM 956 N N . LEU A 1 120 ? -1.389 1.573 3.115 1.00 98.44 120 LEU A N 1
ATOM 957 C CA . LEU A 1 120 ? -0.487 2.681 3.395 1.00 98.44 120 LEU A CA 1
ATOM 958 C C . LEU A 1 120 ? 0.636 2.704 2.361 1.00 98.44 120 LEU A C 1
ATOM 960 O O . LEU A 1 120 ? 1.271 1.676 2.117 1.00 98.44 120 LEU A O 1
ATOM 964 N N . GLY A 1 121 ? 0.896 3.876 1.781 1.00 95.94 121 GLY A N 1
ATOM 965 C CA . GLY A 1 121 ? 1.881 4.013 0.709 1.00 95.94 121 GLY A CA 1
ATOM 966 C C . GLY A 1 121 ? 1.461 3.233 -0.536 1.00 95.94 121 GLY A C 1
ATOM 967 O O . GLY A 1 121 ? 2.272 2.524 -1.130 1.00 95.94 121 GLY A O 1
ATOM 968 N N . ALA A 1 122 ? 0.175 3.314 -0.897 1.00 96.62 122 ALA A N 1
ATOM 969 C CA . ALA A 1 122 ? -0.420 2.489 -1.948 1.00 96.62 122 ALA A CA 1
ATOM 970 C C . ALA A 1 122 ? 0.225 2.684 -3.330 1.00 96.62 122 ALA A C 1
ATOM 972 O O . ALA A 1 122 ? 0.108 1.824 -4.203 1.00 96.62 122 ALA A O 1
ATOM 973 N N . GLY A 1 123 ? 0.892 3.811 -3.569 1.00 94.81 123 GLY A N 1
ATOM 974 C CA . GLY A 1 123 ? 1.608 4.128 -4.791 1.00 94.81 123 GLY A CA 1
ATOM 975 C C . GLY A 1 123 ? 0.780 3.850 -6.043 1.00 94.81 123 GLY A C 1
ATOM 976 O O . GLY A 1 123 ? -0.340 4.330 -6.206 1.00 94.81 123 GLY A O 1
ATOM 977 N N . LEU A 1 124 ? 1.329 3.024 -6.934 1.00 95.75 124 LEU A N 1
ATOM 978 C CA . LEU A 1 124 ? 0.646 2.529 -8.136 1.00 95.75 124 LEU A CA 1
ATOM 979 C C . LEU A 1 124 ? 0.187 1.066 -7.987 1.00 95.75 124 LEU A C 1
ATOM 981 O O . LEU A 1 124 ? 0.116 0.324 -8.966 1.00 95.75 124 LEU A O 1
ATOM 985 N N . SER A 1 125 ? -0.087 0.632 -6.753 1.00 95.81 125 SER A N 1
ATOM 986 C CA . SER A 1 125 ? -0.618 -0.697 -6.449 1.00 95.81 125 SER A CA 1
ATOM 987 C C . SER A 1 125 ? -1.935 -0.942 -7.181 1.00 95.81 125 SER A C 1
ATOM 989 O O . SER A 1 125 ? -2.797 -0.071 -7.288 1.00 95.81 125 SER A O 1
ATOM 991 N N . ARG A 1 126 ? -2.104 -2.170 -7.662 1.00 96.38 126 ARG A N 1
ATOM 992 C CA . ARG A 1 126 ? -3.341 -2.657 -8.285 1.00 96.38 126 ARG A CA 1
ATOM 993 C C . ARG A 1 126 ? -4.325 -3.274 -7.282 1.00 96.38 126 ARG A C 1
ATOM 995 O O . ARG A 1 126 ? -5.417 -3.701 -7.671 1.00 96.38 126 ARG A O 1
ATOM 1002 N N . ARG A 1 127 ? -3.902 -3.412 -6.023 1.00 97.50 127 ARG A N 1
ATOM 1003 C CA . ARG A 1 127 ? -4.590 -4.194 -4.992 1.00 97.50 127 ARG A CA 1
ATOM 1004 C C . ARG A 1 127 ? -5.977 -3.632 -4.708 1.00 97.50 127 ARG A C 1
ATOM 1006 O O . ARG A 1 127 ? -6.936 -4.398 -4.762 1.00 97.50 127 ARG A O 1
ATOM 1013 N N . GLY A 1 128 ? -6.093 -2.309 -4.563 1.00 97.75 128 GLY A N 1
ATOM 1014 C CA . GLY A 1 128 ? -7.371 -1.651 -4.300 1.00 97.75 128 GLY A CA 1
ATOM 1015 C C . GLY A 1 128 ? -8.448 -1.958 -5.334 1.00 97.75 128 GLY A C 1
ATOM 1016 O O . GLY A 1 128 ? -9.558 -2.326 -4.968 1.00 97.75 128 GLY A O 1
ATOM 1017 N N . ILE A 1 129 ? -8.111 -1.936 -6.629 1.00 97.75 129 ILE A N 1
ATOM 1018 C CA . ILE A 1 129 ? -9.068 -2.296 -7.691 1.00 97.75 129 ILE A CA 1
ATOM 1019 C C . ILE A 1 129 ? -9.480 -3.769 -7.592 1.00 97.75 129 ILE A C 1
ATOM 1021 O O . ILE A 1 129 ? -10.647 -4.099 -7.780 1.00 97.75 129 ILE A O 1
ATOM 1025 N N . THR A 1 130 ? -8.525 -4.657 -7.312 1.00 97.50 130 THR A N 1
ATOM 1026 C CA . THR A 1 130 ? -8.777 -6.105 -7.237 1.00 97.50 130 THR A CA 1
ATOM 1027 C C . THR A 1 130 ? -9.730 -6.429 -6.089 1.00 97.50 130 THR A C 1
ATOM 1029 O O . THR A 1 130 ? -10.734 -7.104 -6.290 1.00 97.50 130 THR A O 1
ATOM 1032 N N . TRP A 1 131 ? -9.463 -5.893 -4.900 1.00 98.44 131 TRP A N 1
ATOM 1033 C CA . TRP A 1 131 ? -10.284 -6.146 -3.718 1.00 98.44 131 TRP A CA 1
ATOM 1034 C C . TRP A 1 131 ? -11.639 -5.444 -3.768 1.00 98.44 131 TRP A C 1
ATOM 1036 O O . TRP A 1 131 ? -12.649 -6.067 -3.446 1.00 98.44 131 TRP A O 1
ATOM 1046 N N . ALA A 1 132 ? -11.684 -4.198 -4.243 1.00 98.31 132 ALA A N 1
ATOM 1047 C CA . ALA A 1 132 ? -12.944 -3.487 -4.412 1.00 98.31 132 ALA A CA 1
ATOM 1048 C C . ALA A 1 132 ? -13.832 -4.188 -5.447 1.00 98.31 132 ALA A C 1
ATOM 1050 O O . ALA A 1 132 ? -14.964 -4.546 -5.150 1.00 98.31 132 ALA A O 1
ATOM 1051 N N . LEU A 1 133 ? -13.329 -4.442 -6.657 1.00 97.50 133 LEU A N 1
ATOM 1052 C CA . LEU A 1 133 ? -14.185 -4.909 -7.748 1.00 97.50 133 LEU A CA 1
ATOM 1053 C C . LEU A 1 133 ? -14.424 -6.411 -7.734 1.00 97.50 133 LEU A C 1
ATOM 1055 O O . LEU A 1 133 ? -15.554 -6.849 -7.930 1.00 97.50 133 LEU A O 1
ATOM 1059 N N . ASP A 1 134 ? -13.379 -7.201 -7.520 1.00 97.50 134 ASP A N 1
ATOM 1060 C CA . ASP A 1 134 ? -13.490 -8.647 -7.693 1.00 97.50 134 ASP A CA 1
ATOM 1061 C C . ASP A 1 134 ? -13.909 -9.318 -6.383 1.00 97.50 134 ASP A C 1
ATOM 1063 O O . ASP A 1 134 ? -14.551 -10.366 -6.412 1.00 97.50 134 ASP A O 1
ATOM 1067 N N . ARG A 1 135 ? -13.564 -8.718 -5.231 1.00 97.69 135 ARG A N 1
ATOM 1068 C CA . ARG A 1 135 ? -13.891 -9.259 -3.899 1.00 97.69 135 ARG A CA 1
ATOM 1069 C C . ARG A 1 135 ? -14.978 -8.494 -3.159 1.00 97.69 135 ARG A C 1
ATOM 1071 O O . ARG A 1 135 ? -15.429 -8.983 -2.129 1.00 97.69 135 ARG A O 1
ATOM 1078 N N . GLN A 1 136 ? -15.421 -7.350 -3.686 1.00 97.88 136 GLN A N 1
ATOM 1079 C CA . GLN A 1 136 ? -16.470 -6.526 -3.079 1.00 97.88 136 GLN A CA 1
ATOM 1080 C C . GLN A 1 136 ? -16.131 -6.115 -1.635 1.00 97.88 136 GLN A C 1
ATOM 1082 O O . GLN A 1 136 ? -17.003 -6.029 -0.772 1.00 97.88 136 GLN A O 1
ATOM 1087 N N . VAL A 1 137 ? -14.843 -5.866 -1.367 1.00 98.44 137 VAL A N 1
ATOM 1088 C CA . VAL A 1 137 ? -14.348 -5.411 -0.061 1.00 98.44 137 VAL A CA 1
ATOM 1089 C C . VAL A 1 137 ? -13.996 -3.925 -0.143 1.00 98.44 137 VAL A C 1
ATOM 1091 O O . VAL A 1 137 ? -13.133 -3.566 -0.950 1.00 98.44 137 VAL A O 1
ATOM 1094 N N . PRO A 1 138 ? -14.600 -3.062 0.700 1.00 98.56 138 PRO A N 1
ATOM 1095 C CA . PRO A 1 138 ? -14.230 -1.658 0.807 1.00 98.56 138 PRO A CA 1
ATOM 1096 C C . PRO A 1 138 ? -12.731 -1.468 1.022 1.00 98.56 138 PRO A C 1
ATOM 1098 O O . PRO A 1 138 ? -12.135 -2.036 1.943 1.00 98.56 138 PRO A O 1
ATOM 1101 N N . TYR A 1 139 ? -12.138 -0.635 0.178 1.00 98.81 139 TYR A N 1
ATOM 1102 C CA . TYR A 1 139 ? -10.701 -0.466 0.102 1.00 98.81 139 TYR A CA 1
ATOM 1103 C C . TYR A 1 139 ? -10.321 1.009 0.136 1.00 98.81 139 TYR A C 1
ATOM 1105 O O . TYR A 1 139 ? -10.761 1.802 -0.696 1.00 98.81 139 TYR A O 1
ATOM 1113 N N . VAL A 1 140 ? -9.462 1.377 1.081 1.00 98.75 140 VAL A N 1
ATOM 1114 C CA . VAL A 1 140 ? -8.916 2.727 1.200 1.00 98.75 140 VAL A CA 1
ATOM 1115 C C . VAL A 1 140 ? -7.435 2.691 0.876 1.00 98.75 140 VAL A C 1
ATOM 1117 O O . VAL A 1 140 ? -6.670 1.957 1.491 1.00 98.75 140 VAL A O 1
ATOM 1120 N N . GLU A 1 141 ? -7.017 3.520 -0.064 1.00 98.69 141 GLU A N 1
ATOM 1121 C CA . GLU A 1 141 ? -5.614 3.746 -0.369 1.00 98.69 141 GLU A CA 1
ATOM 1122 C C . GLU A 1 141 ? -5.178 5.085 0.208 1.00 98.69 141 GLU A C 1
ATOM 1124 O O . GLU A 1 141 ? -5.778 6.124 -0.077 1.00 98.69 141 GLU A O 1
ATOM 1129 N N . ILE A 1 142 ? -4.119 5.051 1.006 1.00 98.50 142 ILE A N 1
ATOM 1130 C CA . ILE A 1 142 ? -3.507 6.212 1.630 1.00 98.50 142 ILE A CA 1
ATOM 1131 C C . ILE A 1 142 ? -2.136 6.427 1.009 1.00 98.50 142 ILE A C 1
ATOM 1133 O O . ILE A 1 142 ? -1.289 5.531 1.000 1.00 98.50 142 ILE A O 1
ATOM 1137 N N . ASP A 1 143 ? -1.902 7.636 0.516 1.00 97.00 143 ASP A N 1
ATOM 1138 C CA . ASP A 1 143 ? -0.583 8.058 0.060 1.00 97.00 143 ASP A CA 1
ATOM 1139 C C . ASP A 1 143 ? -0.425 9.578 0.202 1.00 97.00 143 ASP A C 1
ATOM 1141 O O . ASP A 1 143 ? -1.358 10.299 0.565 1.00 97.00 143 ASP A O 1
ATOM 1145 N N . LEU A 1 144 ? 0.764 10.080 -0.110 1.00 94.62 144 LEU A N 1
ATOM 1146 C CA . LEU A 1 144 ? 1.048 11.500 -0.175 1.00 94.62 144 LEU A CA 1
ATOM 1147 C C . LEU A 1 144 ? 0.220 12.176 -1.285 1.00 94.62 144 LEU A C 1
ATOM 1149 O O . LEU A 1 144 ? -0.077 11.555 -2.312 1.00 94.62 144 LEU A O 1
ATOM 1153 N N . PRO A 1 145 ? -0.102 13.479 -1.147 1.00 94.06 145 PRO A N 1
ATOM 1154 C CA . PRO A 1 145 ? -0.999 14.182 -2.069 1.00 94.06 145 PRO A CA 1
ATOM 1155 C C . PRO A 1 145 ? -0.665 14.027 -3.558 1.00 94.06 145 PRO A C 1
ATOM 1157 O O . PRO A 1 145 ? -1.564 13.809 -4.370 1.00 94.06 145 PRO A O 1
ATOM 1160 N N . HIS A 1 146 ? 0.617 14.087 -3.925 1.00 90.81 146 HIS A N 1
ATOM 1161 C CA . HIS A 1 146 ? 1.057 13.949 -5.315 1.00 90.81 146 HIS A CA 1
ATOM 1162 C C . HIS A 1 146 ? 0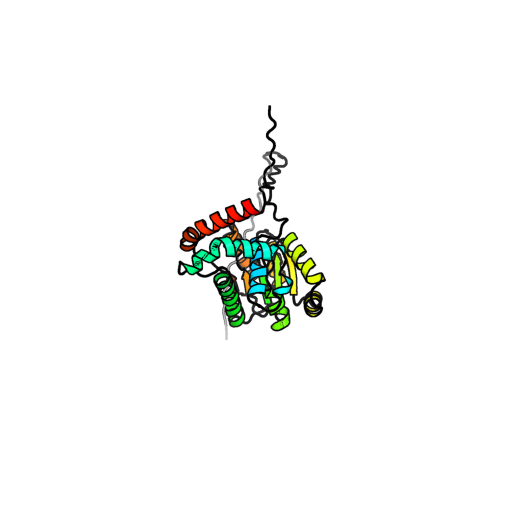.881 12.513 -5.852 1.00 90.81 146 HIS A C 1
ATOM 1164 O O . HIS A 1 146 ? 0.546 12.347 -7.025 1.00 90.81 146 HIS A O 1
ATOM 1170 N N . MET A 1 147 ? 1.057 11.481 -5.014 1.00 93.62 147 MET A N 1
ATOM 1171 C CA . MET A 1 147 ? 0.839 10.081 -5.394 1.00 93.62 147 MET A CA 1
ATOM 1172 C C . MET A 1 147 ? -0.645 9.800 -5.590 1.00 93.62 147 MET A C 1
ATOM 1174 O O . MET A 1 147 ? -1.033 9.270 -6.634 1.00 93.62 147 MET A O 1
ATOM 1178 N N . SER A 1 148 ? -1.494 10.222 -4.646 1.00 95.25 148 SER A N 1
ATOM 1179 C CA . SER A 1 148 ? -2.942 10.088 -4.819 1.00 95.25 148 SER A CA 1
ATOM 1180 C C . SER A 1 148 ? -3.422 10.857 -6.053 1.00 95.25 148 SER A C 1
ATOM 1182 O O . SER A 1 148 ? -4.273 10.360 -6.783 1.00 95.25 148 SER A O 1
ATOM 1184 N N . ALA A 1 149 ? -2.884 12.056 -6.317 1.00 94.25 149 ALA A N 1
ATOM 1185 C CA . ALA A 1 149 ? -3.236 12.843 -7.500 1.00 94.25 149 ALA A CA 1
ATOM 1186 C C . ALA A 1 149 ? -2.859 12.125 -8.804 1.00 94.25 149 ALA A C 1
ATOM 1188 O O . ALA A 1 149 ? -3.687 12.031 -9.710 1.00 94.25 149 ALA A O 1
ATOM 1189 N N . ALA A 1 150 ? -1.654 11.554 -8.879 1.00 92.81 150 ALA A N 1
ATOM 1190 C CA . ALA A 1 150 ? -1.234 10.755 -10.026 1.00 92.81 150 ALA A CA 1
ATOM 1191 C C . ALA A 1 150 ? -2.161 9.553 -10.260 1.00 92.81 150 ALA A C 1
ATOM 1193 O O . ALA A 1 150 ? -2.538 9.268 -11.396 1.00 92.81 150 ALA A O 1
ATOM 1194 N N . LYS A 1 151 ? -2.574 8.870 -9.188 1.00 95.06 151 LYS A N 1
ATOM 1195 C CA . LYS A 1 151 ? -3.485 7.728 -9.290 1.00 95.06 151 LYS A CA 1
ATOM 1196 C C . LYS A 1 151 ? -4.907 8.135 -9.683 1.00 95.06 151 LYS A C 1
ATOM 1198 O O . LYS A 1 151 ? -5.512 7.469 -10.517 1.00 95.06 151 LYS A O 1
ATOM 1203 N N . ARG A 1 152 ? -5.412 9.262 -9.166 1.00 95.56 152 ARG A N 1
ATOM 1204 C CA . ARG A 1 152 ? -6.695 9.855 -9.595 1.00 95.56 152 ARG A CA 1
ATOM 1205 C C . ARG A 1 152 ? -6.700 10.160 -11.091 1.00 95.56 152 ARG A C 1
ATOM 1207 O O . ARG A 1 152 ? -7.689 9.860 -11.746 1.00 95.56 152 ARG A O 1
ATOM 1214 N N . ALA A 1 153 ? -5.603 10.691 -11.633 1.00 95.06 153 ALA A N 1
ATOM 1215 C CA . ALA A 1 153 ? -5.485 10.941 -13.069 1.00 95.06 153 ALA A CA 1
ATOM 1216 C C . ALA A 1 153 ? -5.579 9.641 -13.888 1.00 95.06 153 ALA A C 1
ATOM 1218 O O . ALA A 1 153 ? -6.309 9.594 -14.867 1.00 95.06 153 ALA A O 1
ATOM 1219 N N . ILE A 1 154 ? -4.926 8.560 -13.444 1.00 94.38 154 ILE A N 1
ATOM 1220 C CA . ILE A 1 154 ? -5.048 7.236 -14.084 1.00 94.38 154 ILE A CA 1
ATOM 1221 C C . ILE A 1 154 ? -6.495 6.722 -14.024 1.00 94.38 154 ILE A C 1
ATOM 1223 O O . ILE A 1 154 ? -6.986 6.124 -14.977 1.00 94.38 154 ILE A O 1
ATOM 1227 N N . PHE A 1 155 ? -7.190 6.945 -12.908 1.00 95.56 155 PHE A N 1
ATOM 1228 C CA . PHE A 1 155 ? -8.570 6.493 -12.728 1.00 95.56 155 PHE A CA 1
ATOM 1229 C C . PHE A 1 155 ? -9.605 7.298 -13.509 1.00 95.56 155 PHE A C 1
ATOM 1231 O O . PHE A 1 155 ? -10.642 6.738 -13.864 1.00 95.56 155 PHE A O 1
ATOM 1238 N N . ALA A 1 156 ? -9.325 8.564 -13.819 1.00 93.94 156 ALA A N 1
ATOM 1239 C CA . ALA A 1 156 ? -10.182 9.370 -14.684 1.00 93.94 156 ALA A CA 1
ATOM 1240 C C . ALA A 1 156 ? -10.360 8.718 -16.067 1.00 93.94 156 ALA A C 1
ATOM 1242 O O . ALA A 1 156 ? -11.463 8.728 -16.603 1.00 93.94 156 ALA A O 1
ATOM 1243 N N . ASP A 1 157 ? -9.319 8.051 -16.571 1.00 91.12 157 ASP A N 1
ATOM 1244 C CA . ASP A 1 157 ? -9.325 7.366 -17.869 1.00 91.12 157 ASP A CA 1
ATOM 1245 C C . ASP A 1 157 ? -9.561 5.843 -17.758 1.00 91.12 157 ASP A C 1
ATOM 1247 O O . ASP A 1 157 ? -9.454 5.107 -18.742 1.00 91.12 157 ASP A O 1
ATOM 1251 N N . ALA A 1 158 ? -9.854 5.330 -16.557 1.00 93.31 158 ALA A N 1
ATOM 1252 C CA . ALA A 1 158 ? -10.041 3.899 -16.325 1.00 93.31 158 ALA A CA 1
ATOM 1253 C C . ALA A 1 158 ? -11.428 3.402 -16.792 1.00 93.31 158 ALA A C 1
ATOM 1255 O O . ALA A 1 158 ? -12.370 4.186 -16.907 1.00 93.31 158 ALA A O 1
ATOM 1256 N N . PRO A 1 159 ? -11.603 2.081 -17.015 1.00 94.06 159 PRO A N 1
ATOM 1257 C CA . PRO A 1 159 ? -12.903 1.509 -17.363 1.00 94.06 159 PRO A CA 1
ATOM 1258 C C . PRO A 1 159 ? -14.007 1.894 -16.370 1.00 94.06 159 PRO A C 1
ATOM 1260 O O . PRO A 1 159 ? -13.758 1.952 -15.165 1.00 94.06 159 PRO A O 1
ATOM 1263 N N . GLY A 1 160 ? -15.246 2.040 -16.853 1.00 94.81 160 GLY A N 1
ATOM 1264 C CA . GLY A 1 160 ? -16.380 2.534 -16.055 1.00 94.81 160 GLY A CA 1
ATOM 1265 C C . GLY A 1 160 ? -16.619 1.791 -14.734 1.00 94.81 160 GLY A C 1
ATOM 1266 O O . GLY A 1 160 ? -16.967 2.416 -13.742 1.00 94.81 160 GLY A O 1
ATOM 1267 N N . ARG A 1 161 ? -16.328 0.483 -14.659 1.00 96.06 161 ARG A N 1
ATOM 1268 C CA . ARG A 1 161 ? -16.377 -0.289 -13.397 1.00 96.06 161 ARG A CA 1
ATOM 1269 C C . ARG A 1 161 ? -15.442 0.249 -12.304 1.00 96.06 161 ARG A C 1
ATOM 1271 O O . ARG A 1 161 ? -15.793 0.214 -11.134 1.00 96.06 161 ARG A O 1
ATOM 1278 N N . VAL A 1 162 ? -14.259 0.749 -12.670 1.00 96.56 162 VAL A N 1
ATOM 1279 C CA . VAL A 1 162 ? -13.307 1.359 -11.724 1.00 96.56 162 VAL A CA 1
ATOM 1280 C C . VAL A 1 162 ? -13.841 2.709 -11.248 1.00 96.56 162 VAL A C 1
ATOM 1282 O O . VAL A 1 162 ? -13.813 2.992 -10.053 1.00 96.56 162 VAL A O 1
ATOM 1285 N N . GLN A 1 163 ? -14.375 3.515 -12.169 1.00 96.69 163 GLN A N 1
ATOM 1286 C CA . GLN A 1 163 ? -15.000 4.800 -11.847 1.00 96.69 163 GLN A CA 1
ATOM 1287 C C . GLN A 1 163 ? -16.227 4.624 -10.938 1.00 96.69 163 GLN A C 1
ATOM 1289 O O . GLN A 1 163 ? -16.380 5.368 -9.972 1.00 96.69 163 GLN A O 1
ATOM 1294 N N . ALA A 1 164 ? -17.053 3.605 -11.192 1.00 97.00 164 ALA A N 1
ATOM 1295 C CA . ALA A 1 164 ? -18.203 3.259 -10.361 1.00 97.00 164 ALA A CA 1
ATOM 1296 C C . ALA A 1 164 ? -17.783 2.922 -8.923 1.00 97.00 164 ALA A C 1
ATOM 1298 O O . ALA A 1 164 ? -18.320 3.508 -7.992 1.00 97.00 164 ALA A O 1
ATOM 1299 N N . ALA A 1 165 ? -16.751 2.092 -8.725 1.00 97.38 165 ALA A N 1
ATOM 1300 C CA . ALA A 1 165 ? -16.260 1.793 -7.376 1.00 97.38 165 ALA A CA 1
ATOM 1301 C C . ALA A 1 165 ? -15.713 3.016 -6.626 1.00 97.38 165 ALA A C 1
ATOM 1303 O O . ALA A 1 165 ? -15.817 3.067 -5.402 1.00 97.38 165 ALA A O 1
ATOM 1304 N N . LEU A 1 166 ? -15.151 4.003 -7.331 1.00 97.00 166 LEU A N 1
ATOM 1305 C CA . LEU A 1 166 ? -14.761 5.280 -6.723 1.00 97.00 166 LEU A CA 1
ATOM 1306 C C . LEU A 1 166 ? -15.986 6.104 -6.323 1.00 97.00 166 LEU A C 1
ATOM 1308 O O . LEU A 1 166 ? -16.034 6.647 -5.221 1.00 97.00 166 LEU A O 1
ATOM 1312 N N . HIS A 1 167 ? -16.983 6.189 -7.204 1.00 96.62 167 HIS A N 1
ATOM 1313 C CA . HIS A 1 167 ? -18.226 6.912 -6.944 1.00 96.62 167 HIS A CA 1
ATOM 1314 C C . HIS A 1 167 ? -18.995 6.307 -5.757 1.00 96.62 167 HIS A C 1
ATOM 1316 O O . HIS A 1 167 ? -19.402 7.027 -4.850 1.00 96.62 167 HIS A O 1
ATOM 1322 N N . GLU A 1 168 ? -19.100 4.979 -5.711 1.00 96.56 168 GLU A N 1
ATOM 1323 C CA . GLU A 1 168 ? -19.756 4.203 -4.650 1.00 96.56 168 GLU A CA 1
ATOM 1324 C C . GLU A 1 168 ? -18.937 4.115 -3.352 1.00 96.56 168 GLU A C 1
ATOM 1326 O O . GLU A 1 168 ? -19.383 3.507 -2.382 1.00 96.56 168 GLU A O 1
ATOM 1331 N N . GLN A 1 169 ? -17.741 4.715 -3.310 1.00 96.12 169 GLN A N 1
ATOM 1332 C CA . GLN A 1 169 ? -16.815 4.665 -2.170 1.00 96.12 169 GLN A CA 1
ATOM 1333 C C . GLN A 1 169 ? -16.359 3.244 -1.786 1.00 96.12 169 GLN A C 1
ATOM 1335 O O . GLN A 1 169 ? -15.826 3.036 -0.695 1.00 96.12 169 GLN A O 1
ATOM 1340 N N . LEU A 1 170 ? -16.511 2.269 -2.688 1.00 97.75 170 LEU A N 1
ATOM 1341 C CA . LEU A 1 170 ? -15.957 0.924 -2.527 1.00 97.75 170 LEU A CA 1
ATOM 1342 C C . LEU A 1 170 ? -14.429 0.932 -2.685 1.00 97.75 170 LEU A C 1
ATOM 1344 O O . LEU A 1 170 ? -13.733 0.158 -2.035 1.00 97.75 170 LEU A O 1
ATOM 1348 N N . LEU A 1 171 ? -13.906 1.846 -3.504 1.00 98.50 171 LEU A N 1
ATOM 1349 C CA . LEU A 1 171 ? -12.496 2.220 -3.561 1.00 98.50 171 LEU A CA 1
ATOM 1350 C C . LEU A 1 171 ? -12.370 3.706 -3.210 1.00 98.50 171 LEU A C 1
ATOM 1352 O O . LEU A 1 171 ? -13.013 4.544 -3.833 1.00 98.50 171 LEU A O 1
ATOM 1356 N N . ARG A 1 172 ? -11.520 4.060 -2.245 1.00 98.31 172 ARG A N 1
ATOM 1357 C CA . ARG A 1 172 ? -11.320 5.452 -1.815 1.00 98.31 172 ARG A CA 1
ATOM 1358 C C . ARG A 1 172 ? -9.841 5.821 -1.813 1.00 98.31 172 ARG A C 1
ATOM 1360 O O . ARG A 1 172 ? -9.021 5.087 -1.276 1.00 98.31 172 ARG A O 1
ATOM 1367 N N . LEU A 1 173 ? -9.508 6.986 -2.375 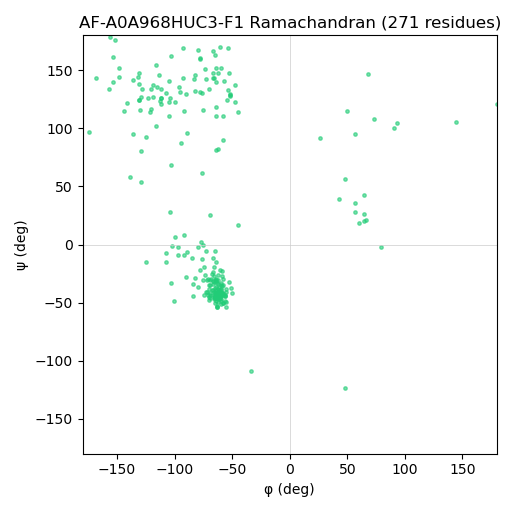1.00 98.12 173 LEU A N 1
ATOM 1368 C CA . LEU A 1 173 ? -8.151 7.544 -2.369 1.00 98.12 173 LEU A CA 1
ATOM 1369 C C . LEU A 1 173 ? -8.045 8.689 -1.359 1.00 98.12 173 LEU A C 1
ATOM 1371 O O . LEU A 1 173 ? -8.588 9.775 -1.590 1.00 98.12 173 LEU A O 1
ATOM 1375 N N . VAL A 1 174 ? -7.305 8.469 -0.278 1.00 97.94 174 VAL A N 1
ATOM 1376 C CA . VAL A 1 174 ? -7.040 9.446 0.782 1.00 97.94 174 VAL A CA 1
ATOM 1377 C C . VAL A 1 174 ? -5.618 9.981 0.642 1.00 97.94 174 VAL A C 1
ATOM 1379 O O . VAL A 1 174 ? -4.684 9.255 0.302 1.00 97.94 174 VAL A O 1
ATOM 1382 N N . SER A 1 175 ? -5.468 11.282 0.875 1.00 97.44 175 SER A N 1
ATOM 1383 C CA . SER A 1 175 ? -4.197 11.991 0.761 1.00 97.44 175 SER A CA 1
ATOM 1384 C C . SER A 1 175 ? -3.795 12.515 2.130 1.00 97.44 175 SER A C 1
ATOM 1386 O O . SER A 1 175 ? -4.346 13.516 2.574 1.00 97.44 175 SER A O 1
ATOM 1388 N N . THR A 1 176 ? -2.862 11.840 2.795 1.00 95.50 176 THR A N 1
ATOM 1389 C CA . THR A 1 176 ? -2.380 12.236 4.125 1.00 95.50 176 THR A CA 1
ATOM 1390 C C . THR A 1 176 ? -0.954 11.742 4.354 1.00 95.50 176 THR A C 1
ATOM 1392 O O . THR A 1 176 ? -0.460 10.856 3.653 1.00 95.50 176 THR A O 1
ATOM 1395 N N . ASN A 1 177 ? -0.274 12.340 5.326 1.00 95.81 177 ASN A N 1
ATOM 1396 C CA . ASN A 1 177 ? 1.009 11.852 5.804 1.00 95.81 177 ASN A CA 1
ATOM 1397 C C . ASN A 1 177 ? 0.763 10.906 6.983 1.00 95.81 177 ASN A C 1
ATOM 1399 O O . ASN A 1 177 ? 0.348 11.338 8.052 1.00 95.81 177 ASN A O 1
ATOM 1403 N N . ILE A 1 178 ? 1.094 9.628 6.813 1.00 96.44 178 ILE A N 1
ATOM 1404 C CA . ILE A 1 178 ? 0.882 8.591 7.836 1.00 96.44 178 ILE A CA 1
ATOM 1405 C C . ILE A 1 178 ? 1.738 8.773 9.107 1.00 96.44 178 ILE A C 1
ATOM 1407 O O . ILE A 1 178 ? 1.515 8.112 10.121 1.00 96.44 178 ILE A O 1
ATOM 1411 N N . LEU A 1 179 ? 2.725 9.672 9.062 1.00 96.62 179 LEU A N 1
ATOM 1412 C CA . LEU A 1 179 ? 3.548 10.068 10.207 1.00 96.62 179 LEU A CA 1
ATOM 1413 C C . LEU A 1 179 ? 3.055 11.363 10.870 1.00 96.62 179 LEU A C 1
ATOM 1415 O O . LEU A 1 179 ? 3.643 11.806 11.854 1.00 96.62 179 LEU A O 1
ATOM 1419 N N . ALA A 1 180 ? 2.003 11.996 10.342 1.00 95.81 180 ALA A N 1
ATOM 1420 C CA . ALA A 1 180 ? 1.443 13.197 10.943 1.00 95.81 180 ALA A CA 1
ATOM 1421 C C . ALA A 1 180 ? 0.818 12.885 12.316 1.00 95.81 180 ALA A C 1
ATOM 1423 O O . ALA A 1 180 ? 0.243 11.808 12.494 1.00 95.81 180 ALA A O 1
ATOM 1424 N N . PRO A 1 181 ? 0.851 13.833 13.271 1.00 93.62 181 PRO A N 1
ATOM 1425 C CA . PRO A 1 181 ? 0.200 13.659 14.569 1.00 93.62 181 PRO A CA 1
ATOM 1426 C C . PRO A 1 181 ? -1.309 13.383 14.480 1.00 93.62 181 PRO A C 1
ATOM 1428 O O . PRO A 1 181 ? -1.844 12.684 15.331 1.00 93.62 181 PRO A O 1
ATOM 1431 N N . SER A 1 182 ? -1.984 13.898 13.445 1.00 96.25 182 SER A N 1
ATOM 1432 C CA . SER A 1 182 ? -3.421 13.698 13.206 1.00 96.25 182 SER A CA 1
ATOM 1433 C C . SER A 1 182 ? -3.771 12.320 12.644 1.00 96.25 182 SER A C 1
ATOM 1435 O O . SER A 1 182 ? -4.941 11.943 12.631 1.00 96.25 182 SER A O 1
ATOM 1437 N N . PHE A 1 183 ? -2.783 11.545 12.182 1.00 98.19 183 PHE A N 1
ATOM 1438 C CA . PHE A 1 183 ? -3.058 10.330 11.420 1.00 98.19 183 PHE A CA 1
ATOM 1439 C C . PHE A 1 183 ? -3.804 9.264 12.233 1.00 98.19 183 PHE A C 1
ATOM 1441 O O . PHE A 1 183 ? -4.578 8.499 11.668 1.00 98.19 183 PHE A O 1
ATOM 1448 N N . ALA A 1 184 ? -3.603 9.207 13.552 1.00 98.06 184 ALA A N 1
ATOM 1449 C CA . ALA A 1 184 ? -4.330 8.270 14.405 1.00 98.06 184 ALA A CA 1
ATOM 1450 C C . ALA A 1 184 ? -5.848 8.532 14.390 1.00 98.06 184 ALA A C 1
ATOM 1452 O O . ALA A 1 184 ? -6.625 7.587 14.252 1.00 98.06 184 ALA A O 1
ATOM 1453 N N . ASP A 1 185 ? -6.258 9.799 14.473 1.00 98.19 185 ASP A N 1
ATOM 1454 C CA . ASP A 1 185 ? -7.671 10.189 14.445 1.00 98.19 185 ASP A CA 1
ATOM 1455 C C . ASP A 1 185 ? -8.267 9.956 13.050 1.00 98.19 185 ASP A C 1
ATOM 1457 O O . ASP A 1 185 ? -9.324 9.340 12.916 1.00 98.19 185 ASP A O 1
ATOM 1461 N N . GLU A 1 186 ? -7.535 10.329 11.996 1.00 98.31 186 GLU A N 1
ATOM 1462 C CA . GLU A 1 186 ? -7.923 10.051 10.606 1.00 98.31 186 GLU A CA 1
ATOM 1463 C C . GLU A 1 186 ? -8.101 8.543 10.360 1.00 98.31 186 GLU A C 1
ATOM 1465 O O . GLU A 1 186 ? -9.066 8.104 9.732 1.00 98.31 186 GLU A O 1
ATOM 1470 N N . LEU A 1 187 ? -7.187 7.720 10.879 1.00 98.56 187 LEU A N 1
ATOM 1471 C CA . LEU A 1 187 ? -7.278 6.270 10.774 1.00 98.56 187 LEU A CA 1
ATOM 1472 C C . LEU A 1 187 ? -8.504 5.733 11.523 1.00 98.56 187 LEU A C 1
ATOM 1474 O O . LEU A 1 187 ? -9.188 4.859 10.994 1.00 98.56 187 LEU A O 1
ATOM 1478 N N . ALA A 1 188 ? -8.813 6.253 12.713 1.00 98.38 188 ALA A N 1
ATOM 1479 C CA . ALA A 1 188 ? -10.001 5.859 13.469 1.00 98.38 188 ALA A CA 1
ATOM 1480 C C . ALA A 1 188 ? -11.294 6.120 12.678 1.00 98.38 188 ALA A C 1
ATOM 1482 O O . ALA A 1 188 ? -12.165 5.250 12.612 1.00 98.38 188 ALA A O 1
ATOM 1483 N N . GLU A 1 189 ? -11.390 7.267 12.002 1.00 98.25 189 GLU A N 1
ATOM 1484 C CA . GLU A 1 189 ? -12.514 7.584 11.113 1.00 98.25 189 GLU A CA 1
ATOM 1485 C C . GLU A 1 189 ? -12.601 6.619 9.923 1.00 98.25 189 GLU A C 1
ATOM 1487 O O . GLU A 1 189 ? -13.680 6.123 9.590 1.00 98.25 189 GLU A O 1
ATOM 1492 N N . LEU A 1 190 ? -11.468 6.291 9.294 1.00 97.88 190 LEU A N 1
ATOM 1493 C CA . LEU A 1 190 ? -11.424 5.329 8.186 1.00 97.88 190 LEU A CA 1
ATOM 1494 C C . LEU A 1 190 ? -11.795 3.905 8.619 1.00 97.88 190 LEU A C 1
ATOM 1496 O O . LEU A 1 190 ? -12.301 3.118 7.814 1.00 97.88 190 LEU A O 1
ATOM 1500 N N . LEU A 1 191 ? -11.574 3.569 9.886 1.00 98.00 191 LEU A N 1
ATOM 1501 C CA . LEU A 1 191 ? -11.934 2.288 10.485 1.00 98.00 191 LEU A CA 1
ATOM 1502 C C . LEU A 1 191 ? -13.389 2.235 10.973 1.00 98.00 191 LEU A C 1
ATOM 1504 O O . LEU A 1 191 ? -13.885 1.144 11.254 1.00 98.00 191 LEU A O 1
ATOM 1508 N N . ALA A 1 192 ? -14.097 3.366 11.036 1.00 96.19 192 ALA A N 1
ATOM 1509 C CA . ALA A 1 192 ? -15.444 3.437 11.590 1.00 96.19 192 ALA A CA 1
ATOM 1510 C C . ALA A 1 192 ? -16.406 2.439 10.915 1.00 96.19 192 ALA A C 1
ATOM 1512 O O . ALA A 1 192 ? -16.579 2.420 9.691 1.00 96.19 192 ALA A O 1
ATOM 1513 N N . GLY A 1 193 ? -17.029 1.584 11.729 1.00 95.62 193 GLY A N 1
ATOM 1514 C CA . GLY A 1 193 ? -17.969 0.553 11.280 1.00 95.62 193 GLY A CA 1
ATOM 1515 C C . GLY A 1 193 ? -17.335 -0.718 10.700 1.00 95.62 193 GLY A C 1
ATOM 1516 O O . GLY A 1 193 ? -18.075 -1.641 10.364 1.00 95.62 193 GLY A O 1
ATOM 1517 N N . ALA A 1 194 ? -16.004 -0.805 10.597 1.00 97.56 194 ALA A N 1
ATOM 1518 C CA . ALA A 1 194 ? -15.333 -2.058 10.259 1.00 97.56 194 ALA A CA 1
ATOM 1519 C C . ALA A 1 194 ? -15.374 -3.028 11.450 1.00 97.56 194 ALA A C 1
ATOM 1521 O O . ALA A 1 194 ? -15.238 -2.627 12.604 1.00 97.56 194 ALA A O 1
ATOM 1522 N N . LYS A 1 195 ? -15.543 -4.319 11.172 1.00 97.75 195 LYS A N 1
ATOM 1523 C CA . LYS A 1 195 ? -15.533 -5.398 12.170 1.00 97.75 195 LYS A CA 1
ATOM 1524 C C . LYS A 1 195 ? -14.218 -6.168 12.155 1.00 97.75 195 LYS A C 1
ATOM 1526 O O . LYS A 1 195 ? -13.802 -6.680 13.189 1.00 97.75 195 LYS A O 1
ATOM 1531 N N . ARG A 1 196 ? -13.592 -6.307 10.983 1.00 97.81 196 ARG A N 1
ATOM 1532 C CA . ARG A 1 196 ? -12.351 -7.064 10.760 1.00 97.81 196 ARG A CA 1
ATOM 1533 C C . ARG A 1 196 ? -11.422 -6.299 9.803 1.00 97.81 196 ARG A C 1
ATOM 1535 O O . ARG A 1 196 ? -11.068 -6.830 8.745 1.00 97.81 196 ARG A O 1
ATOM 1542 N N . PRO A 1 197 ? -11.028 -5.059 10.149 1.00 98.50 197 PRO A N 1
ATOM 1543 C CA . PRO A 1 197 ? -10.159 -4.269 9.298 1.00 98.50 197 PRO A CA 1
ATOM 1544 C C . PRO A 1 197 ? -8.763 -4.888 9.200 1.00 98.50 197 PRO A C 1
ATOM 1546 O O . PRO A 1 197 ? -8.204 -5.398 10.180 1.00 98.50 197 PRO A O 1
ATOM 1549 N N . VAL A 1 198 ? -8.171 -4.784 8.013 1.00 98.88 198 VAL A N 1
ATOM 1550 C CA . VAL A 1 198 ? -6.758 -5.089 7.794 1.00 98.88 198 VAL A CA 1
ATOM 1551 C C . VAL A 1 198 ? -6.064 -3.869 7.209 1.00 98.88 198 VAL A C 1
ATOM 1553 O O . VAL A 1 198 ? -6.478 -3.314 6.196 1.00 98.88 198 VAL A O 1
ATOM 1556 N N . ILE A 1 199 ? -4.990 -3.456 7.863 1.00 98.81 199 ILE A N 1
ATOM 1557 C CA . ILE A 1 199 ? -4.093 -2.410 7.392 1.00 98.81 199 ILE A CA 1
ATOM 1558 C C . ILE A 1 199 ? -2.933 -3.109 6.684 1.00 98.81 199 ILE A C 1
ATOM 1560 O O . ILE A 1 199 ? -2.406 -4.102 7.187 1.00 98.81 199 ILE A O 1
ATOM 1564 N N . VAL A 1 200 ? -2.523 -2.620 5.522 1.00 98.56 200 VAL A N 1
ATOM 1565 C CA . VAL A 1 200 ? -1.446 -3.215 4.731 1.00 98.56 200 VAL A CA 1
ATOM 1566 C C . VAL A 1 200 ? -0.451 -2.154 4.286 1.00 98.56 200 VAL A C 1
ATOM 1568 O O . VAL A 1 200 ? -0.831 -1.030 3.981 1.00 98.56 200 VAL A O 1
ATOM 1571 N N . SER A 1 201 ? 0.831 -2.496 4.236 1.00 97.00 201 SER A N 1
ATOM 1572 C CA . SER A 1 201 ? 1.835 -1.721 3.507 1.00 97.00 201 SER A CA 1
ATOM 1573 C C . SER A 1 201 ? 2.741 -2.667 2.725 1.00 97.00 201 SER A C 1
ATOM 1575 O O . SER A 1 201 ? 3.072 -3.751 3.200 1.00 97.00 201 SER A O 1
ATOM 1577 N N . GLU A 1 202 ? 3.126 -2.282 1.510 1.00 95.25 202 GLU A N 1
ATOM 1578 C CA . GLU A 1 202 ? 4.041 -3.068 0.677 1.00 95.25 202 GLU A CA 1
ATOM 1579 C C . GLU A 1 202 ? 5.180 -2.183 0.171 1.00 95.25 202 GLU A C 1
ATOM 1581 O O . GLU A 1 202 ? 4.951 -1.141 -0.438 1.00 95.25 202 GLU A O 1
ATOM 1586 N N . GLY A 1 203 ? 6.422 -2.611 0.390 1.00 89.69 203 GLY A N 1
ATOM 1587 C CA . GLY A 1 203 ? 7.620 -1.925 -0.073 1.00 89.69 203 GLY A CA 1
ATOM 1588 C C . GLY A 1 203 ? 7.824 -0.553 0.564 1.00 89.69 203 GLY A C 1
ATOM 1589 O O . GLY A 1 203 ? 8.536 0.261 -0.011 1.00 89.69 203 GLY A O 1
ATOM 1590 N N . MET A 1 204 ? 7.198 -0.277 1.712 1.00 88.44 204 MET A N 1
ATOM 1591 C CA . MET A 1 204 ? 7.218 1.041 2.352 1.00 88.44 204 MET A CA 1
ATOM 1592 C C . MET A 1 204 ? 8.216 1.117 3.511 1.00 88.44 204 MET A C 1
ATOM 1594 O O . MET A 1 204 ? 9.024 2.042 3.562 1.00 88.44 204 MET A O 1
ATOM 1598 N N . LEU A 1 205 ? 8.195 0.143 4.431 1.00 88.38 205 LEU A N 1
ATOM 1599 C CA . LEU A 1 205 ? 8.972 0.216 5.67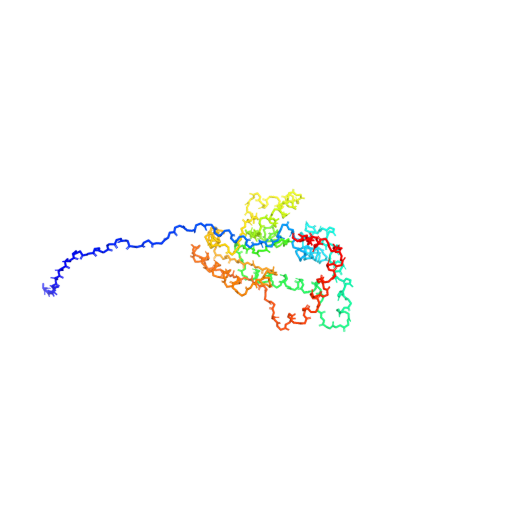7 1.00 88.38 205 LEU A CA 1
ATOM 1600 C C . LEU A 1 205 ? 10.489 0.285 5.459 1.00 88.38 205 LEU A C 1
ATOM 1602 O O . LEU A 1 205 ? 11.187 0.877 6.274 1.00 88.38 205 LEU A O 1
ATOM 1606 N N . SER A 1 206 ? 11.008 -0.242 4.346 1.00 83.56 206 SER A N 1
ATOM 1607 C CA . SER A 1 206 ? 12.435 -0.139 3.996 1.00 83.56 206 SER A CA 1
ATOM 1608 C C . SER A 1 206 ? 12.914 1.298 3.747 1.00 83.56 206 SER A C 1
ATOM 1610 O O . SER A 1 206 ? 14.115 1.540 3.677 1.00 83.56 206 SER A O 1
ATOM 1612 N N . TYR A 1 207 ? 11.995 2.250 3.563 1.00 83.50 207 TYR A N 1
ATOM 1613 C CA . TYR A 1 207 ? 12.319 3.668 3.399 1.00 83.50 207 TYR A CA 1
ATOM 1614 C C . TYR A 1 207 ? 12.310 4.447 4.714 1.00 83.50 207 TYR A C 1
ATOM 1616 O O . TYR A 1 207 ? 12.692 5.615 4.724 1.00 83.50 207 TYR A O 1
ATOM 1624 N N . PHE A 1 208 ? 11.853 3.833 5.805 1.00 86.81 208 PHE A N 1
ATOM 1625 C CA . PHE A 1 208 ? 11.676 4.508 7.082 1.00 86.81 208 PHE A CA 1
ATOM 1626 C C . PHE A 1 208 ? 12.921 4.355 7.946 1.00 86.81 208 PHE A C 1
ATOM 1628 O O . PHE A 1 208 ? 13.562 3.301 7.975 1.00 86.81 208 PHE A O 1
ATOM 1635 N N . SER A 1 209 ? 13.252 5.412 8.689 1.00 88.38 209 SER A N 1
ATOM 1636 C CA . SER A 1 209 ? 14.130 5.247 9.840 1.00 88.38 209 SER A CA 1
ATOM 1637 C C . SER A 1 209 ? 13.436 4.369 10.887 1.00 88.38 209 SER A C 1
ATOM 1639 O O . SER A 1 209 ? 12.214 4.203 10.873 1.00 88.38 209 SER A O 1
ATOM 1641 N N . PHE A 1 210 ? 14.198 3.822 11.835 1.00 89.31 210 PHE A N 1
ATOM 1642 C CA . PHE A 1 210 ? 13.597 3.098 12.957 1.00 89.31 210 PHE A CA 1
ATOM 1643 C C . PHE A 1 210 ? 12.575 3.971 13.705 1.00 89.31 210 PHE A C 1
ATOM 1645 O O . PHE A 1 210 ? 11.486 3.503 14.022 1.00 89.31 210 PHE A O 1
ATOM 1652 N N . THR A 1 211 ? 12.897 5.252 13.910 1.00 93.19 211 THR A N 1
ATOM 1653 C CA . THR A 1 211 ? 12.012 6.227 14.555 1.00 93.19 211 THR A CA 1
ATOM 1654 C C . THR A 1 211 ? 10.715 6.432 13.775 1.00 93.19 211 THR A C 1
ATOM 1656 O O . THR A 1 211 ? 9.644 6.437 14.375 1.00 93.19 211 THR A O 1
ATOM 1659 N N . ASP A 1 212 ? 10.782 6.549 12.447 1.00 93.62 212 ASP A N 1
ATOM 1660 C CA . ASP A 1 212 ? 9.585 6.706 11.610 1.00 93.62 212 ASP A CA 1
ATOM 1661 C C . ASP A 1 212 ? 8.725 5.438 11.616 1.00 93.62 212 ASP A C 1
ATOM 1663 O O . ASP A 1 212 ? 7.500 5.513 11.687 1.00 93.62 212 ASP A O 1
ATOM 1667 N N . ALA A 1 213 ? 9.355 4.259 11.584 1.00 93.62 213 ALA A N 1
ATOM 1668 C CA . ALA A 1 213 ? 8.650 2.986 11.693 1.00 93.62 213 ALA A CA 1
ATOM 1669 C C . ALA A 1 213 ? 7.966 2.835 13.061 1.00 93.62 213 ALA A C 1
ATOM 1671 O O . ALA A 1 213 ? 6.815 2.407 13.129 1.00 93.62 213 ALA A O 1
ATOM 1672 N N . GLU A 1 214 ? 8.636 3.228 14.146 1.00 96.06 214 GLU A N 1
ATOM 1673 C CA . GLU A 1 214 ? 8.046 3.237 15.483 1.00 96.06 214 GLU A CA 1
ATOM 1674 C C . GLU A 1 214 ? 6.872 4.220 15.575 1.00 96.06 214 GLU A C 1
ATOM 1676 O O . GLU A 1 214 ? 5.811 3.862 16.090 1.00 96.06 214 GLU A O 1
ATOM 1681 N N . LEU A 1 215 ? 7.030 5.436 15.045 1.00 97.19 215 LEU A N 1
ATOM 1682 C CA . LEU A 1 215 ? 5.971 6.443 15.015 1.00 97.19 215 LEU A CA 1
ATOM 1683 C C . LEU A 1 215 ? 4.756 5.953 14.225 1.00 97.19 215 LEU A C 1
ATOM 1685 O O . LEU A 1 215 ? 3.631 6.057 14.713 1.00 97.19 215 LEU A O 1
ATOM 1689 N N . LEU A 1 216 ? 4.975 5.349 13.054 1.00 97.00 216 LEU A N 1
ATOM 1690 C CA . LEU A 1 216 ? 3.908 4.722 12.284 1.00 97.00 216 LEU A CA 1
ATOM 1691 C C . LEU A 1 216 ? 3.168 3.684 13.131 1.00 97.00 216 LEU A C 1
ATOM 1693 O O . LEU A 1 216 ? 1.951 3.765 13.264 1.00 97.00 216 LEU A O 1
ATOM 1697 N N . LEU A 1 217 ? 3.881 2.730 13.735 1.00 97.31 217 LEU A N 1
ATOM 1698 C CA . LEU A 1 217 ? 3.257 1.681 14.545 1.00 97.31 217 LEU A CA 1
ATOM 1699 C C . LEU A 1 217 ? 2.463 2.261 15.724 1.00 97.31 217 LEU A C 1
ATOM 1701 O O . LEU A 1 217 ? 1.363 1.783 16.009 1.00 97.31 217 LEU A O 1
ATOM 1705 N N . ARG A 1 218 ? 2.970 3.316 16.375 1.00 98.00 218 ARG A N 1
ATOM 1706 C CA . ARG A 1 218 ? 2.244 4.045 17.426 1.00 98.00 218 ARG A CA 1
ATOM 1707 C C . ARG A 1 218 ? 0.952 4.660 16.889 1.00 98.00 218 ARG A C 1
ATOM 1709 O O . ARG A 1 218 ? -0.087 4.479 17.521 1.00 98.00 218 ARG A O 1
ATOM 1716 N N . ASN A 1 219 ? 0.993 5.306 15.724 1.00 98.31 219 ASN A N 1
ATOM 1717 C CA . ASN A 1 219 ? -0.197 5.869 15.088 1.00 98.31 219 ASN A CA 1
ATOM 1718 C C . ASN A 1 219 ? -1.221 4.782 14.726 1.00 98.31 219 ASN A C 1
ATOM 1720 O O . ASN A 1 219 ? -2.409 4.963 14.984 1.00 98.31 219 ASN A O 1
ATOM 1724 N N . LEU A 1 220 ? -0.780 3.631 14.198 1.00 98.25 220 LEU A N 1
ATOM 1725 C CA . LEU A 1 220 ? -1.678 2.513 13.875 1.00 98.25 220 LEU A CA 1
ATOM 1726 C C . LEU A 1 220 ? -2.380 1.971 15.122 1.00 98.25 220 LEU A C 1
ATOM 1728 O O . LEU A 1 220 ? -3.594 1.774 15.119 1.00 98.25 220 LEU A O 1
ATOM 1732 N N . VAL A 1 221 ? -1.628 1.757 16.206 1.00 97.94 221 VAL A N 1
ATOM 1733 C CA . VAL A 1 221 ? -2.186 1.287 17.482 1.00 97.94 221 VAL A CA 1
ATOM 1734 C C . VAL A 1 221 ? -3.150 2.316 18.070 1.00 97.94 221 VAL A C 1
ATOM 1736 O O . VAL A 1 221 ? -4.217 1.937 18.554 1.00 97.94 221 VAL A O 1
ATOM 1739 N N . ALA A 1 222 ? -2.796 3.602 18.037 1.00 98.12 222 ALA A N 1
ATOM 1740 C CA . ALA A 1 222 ? -3.651 4.675 18.528 1.00 98.12 222 ALA A CA 1
ATOM 1741 C C . ALA A 1 222 ? -4.958 4.768 17.726 1.00 98.12 222 ALA A C 1
ATOM 1743 O O . ALA A 1 222 ? -6.025 4.781 18.335 1.00 98.12 222 ALA A O 1
ATOM 1744 N N . GLY A 1 223 ? -4.893 4.727 16.392 1.00 98.12 223 GLY A N 1
ATOM 1745 C CA . GLY A 1 223 ? -6.079 4.785 15.534 1.00 98.12 223 GLY A CA 1
ATOM 1746 C C . GLY A 1 223 ? -6.996 3.569 15.674 1.00 98.12 223 GLY A C 1
ATOM 1747 O O . GLY A 1 223 ? -8.208 3.729 15.783 1.00 98.12 223 GLY A O 1
ATOM 1748 N N . LEU A 1 224 ? -6.443 2.353 15.780 1.00 97.88 224 LEU A N 1
ATOM 1749 C CA . LEU A 1 224 ? -7.232 1.145 16.074 1.00 97.88 224 LEU A CA 1
ATOM 1750 C C . LEU A 1 224 ? -7.958 1.252 17.426 1.00 97.88 224 LEU A C 1
ATOM 1752 O O . LEU A 1 224 ? -9.141 0.926 17.529 1.00 97.88 224 LEU A O 1
ATOM 1756 N N . ARG A 1 225 ? -7.268 1.751 18.463 1.00 97.50 225 ARG A N 1
ATOM 1757 C CA . ARG A 1 225 ? -7.860 1.963 19.796 1.00 97.50 225 ARG A CA 1
ATOM 1758 C C . ARG A 1 225 ? -8.945 3.033 19.780 1.00 97.50 225 ARG A C 1
ATOM 1760 O O . ARG A 1 225 ? -10.011 2.796 20.338 1.00 97.50 225 ARG A O 1
ATOM 1767 N N . ALA A 1 226 ? -8.687 4.175 19.150 1.00 97.06 226 ALA A N 1
ATOM 1768 C CA . ALA A 1 226 ? -9.648 5.268 19.037 1.00 97.06 226 ALA A CA 1
ATOM 1769 C C . ALA A 1 226 ? -10.885 4.857 18.220 1.00 97.06 226 ALA A C 1
ATOM 1771 O O . ALA A 1 226 ? -12.004 5.193 18.593 1.00 97.06 226 ALA A O 1
ATOM 1772 N N . GLY A 1 227 ? -10.702 4.044 17.174 1.00 95.50 227 GLY A N 1
ATOM 1773 C CA . GLY A 1 227 ? -11.795 3.440 16.407 1.00 95.50 227 GLY A CA 1
ATOM 1774 C C . GLY A 1 227 ? -12.539 2.313 17.137 1.00 95.50 227 GLY A C 1
ATOM 1775 O O . GLY A 1 227 ? -13.524 1.800 16.611 1.00 95.50 227 GLY A O 1
ATOM 1776 N N . GLY A 1 228 ? -12.081 1.902 18.327 1.00 96.62 228 GLY A N 1
ATOM 1777 C CA . GLY A 1 228 ? -12.716 0.852 19.127 1.00 96.62 228 GLY A CA 1
ATOM 1778 C C . GLY A 1 228 ? -12.696 -0.532 18.471 1.00 96.62 228 GLY A C 1
ATOM 1779 O O . GLY A 1 228 ? -13.576 -1.346 18.748 1.00 96.62 228 GLY A O 1
ATOM 1780 N N . VAL A 1 229 ? -11.722 -0.805 17.594 1.00 97.00 229 VAL A N 1
ATOM 1781 C CA . VAL A 1 229 ? -11.694 -2.011 16.756 1.00 97.00 229 VAL A CA 1
ATOM 1782 C C . VAL A 1 229 ? -10.340 -2.721 16.814 1.00 97.00 229 VAL A C 1
ATOM 1784 O O . VAL A 1 229 ? -9.276 -2.106 16.780 1.00 97.00 229 VAL A O 1
ATOM 1787 N N . GLY A 1 230 ? -10.374 -4.052 16.900 1.00 95.94 230 GLY A N 1
ATOM 1788 C CA . GLY A 1 230 ? -9.194 -4.892 16.695 1.00 95.94 230 GLY A CA 1
ATOM 1789 C C . GLY A 1 230 ? -8.953 -5.135 15.204 1.00 95.94 230 GLY A C 1
ATOM 1790 O O . GLY A 1 230 ? -9.898 -5.275 14.436 1.00 95.94 230 GLY A O 1
ATOM 1791 N N . GLY A 1 231 ? -7.696 -5.227 14.781 1.00 96.19 231 GLY A N 1
ATOM 1792 C CA . GLY A 1 231 ? -7.354 -5.444 13.376 1.00 96.19 231 GLY A CA 1
ATOM 1793 C C . GLY A 1 231 ? -5.984 -6.080 13.207 1.00 96.19 231 GLY A C 1
ATOM 1794 O O . GLY A 1 231 ? -5.276 -6.331 14.182 1.00 96.19 231 GLY A O 1
ATOM 1795 N N . HIS A 1 232 ? -5.610 -6.333 11.957 1.00 97.88 232 HIS A N 1
ATOM 1796 C CA . HIS A 1 232 ? -4.274 -6.819 11.618 1.00 97.88 232 HIS A CA 1
ATOM 1797 C C . HIS A 1 232 ? -3.518 -5.764 10.820 1.00 97.88 232 HIS A C 1
ATOM 1799 O O . HIS A 1 232 ? -4.111 -5.062 10.004 1.00 97.88 232 HIS A O 1
ATOM 1805 N N . TYR A 1 233 ? -2.205 -5.699 11.024 1.00 98.06 233 TYR A N 1
ATOM 1806 C CA . TYR A 1 233 ? -1.292 -4.969 10.155 1.00 98.06 233 TYR A CA 1
ATOM 1807 C C . TYR A 1 233 ? -0.400 -5.968 9.415 1.00 98.06 233 TYR A C 1
ATOM 1809 O O . TYR A 1 233 ? 0.300 -6.758 10.049 1.00 98.06 233 TYR A O 1
ATOM 1817 N N . ILE A 1 234 ? -0.451 -5.956 8.084 1.00 98.00 234 ILE A N 1
ATOM 1818 C CA . ILE A 1 234 ? 0.385 -6.786 7.213 1.00 98.00 234 ILE A CA 1
ATOM 1819 C C . ILE A 1 234 ? 1.423 -5.893 6.545 1.00 98.00 234 ILE A C 1
ATOM 1821 O O . ILE A 1 234 ? 1.091 -4.871 5.952 1.00 98.00 234 ILE A O 1
ATOM 1825 N N . THR A 1 235 ? 2.684 -6.300 6.601 1.00 95.62 235 THR A N 1
ATOM 1826 C CA . THR A 1 235 ? 3.770 -5.598 5.922 1.00 95.62 235 THR A CA 1
ATOM 1827 C C . THR A 1 235 ? 4.850 -6.574 5.484 1.00 95.62 235 THR A C 1
ATOM 1829 O O . THR A 1 235 ? 5.022 -7.631 6.099 1.00 95.62 235 THR A O 1
ATOM 1832 N N . ASP A 1 236 ? 5.574 -6.244 4.419 1.00 90.94 236 ASP A N 1
ATOM 1833 C CA . ASP A 1 236 ? 6.793 -6.951 4.055 1.00 90.94 236 ASP A CA 1
ATOM 1834 C C . ASP A 1 236 ? 7.981 -6.422 4.867 1.00 90.94 236 ASP A C 1
ATOM 1836 O O . ASP A 1 236 ? 8.230 -5.222 4.966 1.00 90.94 236 ASP A O 1
ATOM 1840 N N . LEU A 1 237 ? 8.752 -7.345 5.441 1.00 85.38 237 LEU A N 1
ATOM 1841 C CA . LEU A 1 237 ? 10.003 -7.025 6.118 1.00 85.38 237 LEU A CA 1
ATOM 1842 C C . LEU A 1 237 ? 11.168 -7.608 5.330 1.00 85.38 237 LEU A C 1
ATOM 1844 O O . LEU A 1 237 ? 11.248 -8.817 5.095 1.00 85.38 237 LEU A O 1
ATOM 1848 N N . GLN A 1 238 ? 12.106 -6.745 4.956 1.00 71.12 238 GLN A N 1
ATOM 1849 C CA . GLN A 1 238 ? 13.392 -7.171 4.424 1.00 71.12 238 GLN A CA 1
ATOM 1850 C C . GLN A 1 238 ? 14.374 -7.323 5.583 1.00 71.12 238 GLN A C 1
ATOM 1852 O O . GLN A 1 238 ? 14.511 -6.440 6.425 1.00 71.12 238 GLN A O 1
ATOM 1857 N N . ARG A 1 239 ? 15.064 -8.464 5.655 1.00 62.53 239 ARG A N 1
ATOM 1858 C CA . ARG A 1 239 ? 16.108 -8.650 6.665 1.00 62.53 239 ARG A CA 1
ATOM 1859 C C . ARG A 1 239 ? 17.372 -7.881 6.258 1.00 62.53 239 ARG A C 1
ATOM 1861 O O . ARG A 1 239 ? 17.884 -8.071 5.153 1.00 62.53 239 ARG A O 1
ATOM 1868 N N . ALA A 1 240 ? 17.919 -7.091 7.183 1.00 55.62 240 ALA A N 1
ATOM 1869 C CA . ALA A 1 240 ? 19.117 -6.265 6.983 1.00 55.62 240 ALA A CA 1
ATOM 1870 C C . ALA A 1 240 ? 20.385 -7.061 6.581 1.00 55.62 240 ALA A C 1
ATOM 1872 O O . ALA A 1 240 ? 21.312 -6.532 5.965 1.00 55.62 240 ALA A O 1
ATOM 1873 N N . ASP A 1 241 ? 20.453 -8.360 6.892 1.00 51.62 241 ASP A N 1
ATOM 1874 C CA . ASP A 1 241 ? 21.547 -9.243 6.463 1.00 51.62 241 ASP A CA 1
ATOM 1875 C C . ASP A 1 241 ? 21.514 -9.554 4.956 1.00 51.62 241 ASP A C 1
ATOM 1877 O O . ASP A 1 241 ? 22.572 -9.710 4.340 1.00 51.62 241 ASP A O 1
ATOM 1881 N N . ARG A 1 242 ? 20.325 -9.572 4.344 1.00 49.44 242 ARG A N 1
ATOM 1882 C CA . ARG A 1 242 ? 20.141 -9.690 2.891 1.00 49.44 242 ARG A CA 1
ATOM 1883 C C . ARG A 1 242 ? 20.299 -8.347 2.174 1.00 49.44 242 ARG A C 1
ATOM 1885 O O . ARG A 1 242 ? 20.802 -8.331 1.050 1.00 49.44 242 ARG A O 1
ATOM 1892 N N . GLU A 1 243 ? 19.988 -7.230 2.836 1.00 45.81 243 GLU A N 1
ATOM 1893 C CA . GLU A 1 243 ? 20.222 -5.882 2.298 1.00 45.81 243 GLU A CA 1
ATOM 1894 C C . GLU A 1 243 ? 21.696 -5.614 1.998 1.00 45.81 243 GLU A C 1
ATOM 1896 O O . GLU A 1 243 ? 21.988 -5.037 0.962 1.00 45.81 243 GLU A O 1
ATOM 1901 N N . ARG A 1 244 ? 22.652 -6.086 2.809 1.00 44.03 244 ARG A N 1
ATOM 1902 C CA . ARG A 1 244 ? 24.091 -5.911 2.506 1.00 44.03 244 ARG A CA 1
ATOM 1903 C C . ARG A 1 244 ? 24.519 -6.534 1.172 1.00 44.03 244 ARG A C 1
ATOM 1905 O O . ARG A 1 244 ? 25.379 -5.986 0.490 1.00 44.03 244 ARG A O 1
ATOM 1912 N N . LYS A 1 245 ? 23.897 -7.645 0.763 1.00 40.78 245 LYS A N 1
ATOM 1913 C CA . LYS A 1 245 ? 24.142 -8.270 -0.550 1.00 40.78 245 LYS A CA 1
ATOM 1914 C C . LYS A 1 245 ? 23.390 -7.541 -1.671 1.00 40.78 245 LYS A C 1
ATOM 1916 O O . LYS A 1 245 ? 23.936 -7.358 -2.755 1.00 40.78 245 LYS A O 1
ATOM 1921 N N . ALA A 1 246 ? 22.181 -7.050 -1.392 1.00 48.06 246 ALA A N 1
ATOM 1922 C CA . ALA A 1 246 ? 21.394 -6.234 -2.317 1.00 48.06 246 ALA A CA 1
ATOM 1923 C C . ALA A 1 246 ? 21.904 -4.784 -2.453 1.00 48.06 246 ALA A C 1
ATOM 1925 O O . ALA A 1 246 ? 21.621 -4.141 -3.455 1.00 48.06 246 ALA A O 1
ATOM 1926 N N . GLN A 1 247 ? 22.690 -4.261 -1.507 1.00 45.53 247 GLN A N 1
ATOM 1927 C CA . GLN A 1 247 ? 23.263 -2.910 -1.525 1.00 45.53 247 GLN A CA 1
ATOM 1928 C C . GLN A 1 247 ? 24.232 -2.716 -2.688 1.00 45.53 247 GLN A C 1
ATOM 1930 O O . GLN A 1 247 ? 24.300 -1.613 -3.231 1.00 45.53 247 GLN A O 1
ATOM 1935 N N . LEU A 1 248 ? 24.934 -3.770 -3.115 1.00 50.06 248 LEU A N 1
ATOM 1936 C CA . LEU A 1 248 ? 25.744 -3.726 -4.330 1.00 50.06 248 LEU A CA 1
ATOM 1937 C C . LEU A 1 248 ? 24.845 -3.528 -5.558 1.00 50.06 248 LEU A C 1
ATOM 1939 O O . LEU A 1 248 ? 25.042 -2.582 -6.317 1.00 50.06 248 LEU A O 1
ATOM 1943 N N . ALA A 1 249 ? 23.791 -4.338 -5.690 1.00 50.50 249 ALA A N 1
ATOM 1944 C CA . ALA A 1 249 ? 22.818 -4.236 -6.780 1.00 50.50 249 ALA A CA 1
ATOM 1945 C C . ALA A 1 249 ? 22.038 -2.907 -6.754 1.00 50.50 249 ALA A C 1
ATOM 1947 O O . ALA A 1 249 ? 21.842 -2.283 -7.791 1.00 50.50 249 ALA A O 1
ATOM 1948 N N . ALA A 1 250 ? 21.667 -2.409 -5.573 1.00 48.00 250 ALA A N 1
ATOM 1949 C CA . ALA A 1 250 ? 21.007 -1.121 -5.377 1.00 48.00 250 ALA A CA 1
ATOM 1950 C C . ALA A 1 250 ? 21.945 0.063 -5.665 1.00 48.00 250 ALA A C 1
ATOM 1952 O O . ALA A 1 250 ? 21.503 1.120 -6.113 1.00 48.00 250 ALA A O 1
ATOM 1953 N N . THR A 1 251 ? 23.249 -0.090 -5.434 1.00 54.09 251 THR A N 1
ATOM 1954 C CA . THR A 1 251 ? 24.254 0.926 -5.779 1.00 54.09 251 THR A CA 1
ATOM 1955 C C . THR A 1 251 ? 24.501 0.961 -7.280 1.00 54.09 251 THR A C 1
ATOM 1957 O O . THR A 1 251 ? 24.480 2.048 -7.856 1.00 54.09 251 THR A O 1
ATOM 1960 N N . VAL A 1 252 ? 24.608 -0.203 -7.924 1.00 55.81 252 VAL A N 1
ATOM 1961 C CA . VAL A 1 252 ? 24.636 -0.327 -9.389 1.00 55.81 252 VAL A CA 1
ATOM 1962 C C . VAL A 1 252 ? 23.357 0.255 -10.000 1.00 55.81 252 VAL A C 1
ATOM 1964 O O . VAL A 1 252 ? 23.428 1.061 -10.922 1.00 55.81 252 VAL A O 1
ATOM 1967 N N . PHE A 1 253 ? 22.188 -0.028 -9.422 1.00 52.50 253 PHE A N 1
ATOM 1968 C CA . PHE A 1 253 ? 20.911 0.543 -9.849 1.00 52.50 253 PHE A CA 1
ATOM 1969 C C . PHE A 1 253 ? 20.859 2.069 -9.705 1.00 52.50 253 PHE A C 1
ATOM 1971 O O . PHE A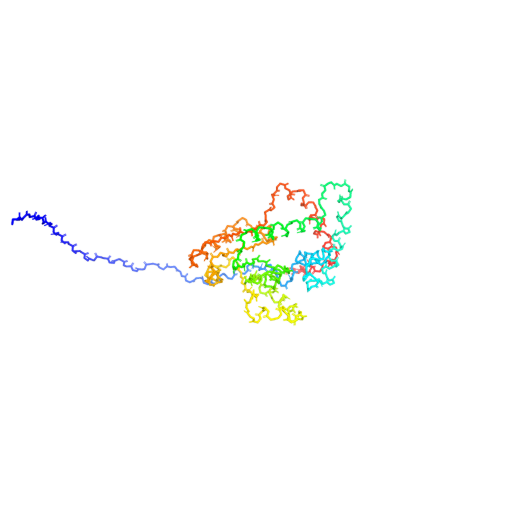 1 253 ? 20.465 2.767 -10.638 1.00 52.50 253 PHE A O 1
ATOM 1978 N N . ARG A 1 254 ? 21.308 2.623 -8.571 1.00 55.50 254 ARG A N 1
ATOM 1979 C CA . ARG A 1 254 ? 21.401 4.081 -8.377 1.00 55.50 254 ARG A CA 1
ATOM 1980 C C . ARG A 1 254 ? 22.358 4.729 -9.376 1.00 55.50 254 ARG A C 1
ATOM 1982 O O . ARG A 1 254 ? 22.086 5.837 -9.836 1.00 55.50 254 ARG A O 1
ATOM 1989 N N . GLN A 1 255 ? 23.457 4.063 -9.724 1.00 54.94 255 GLN A N 1
ATOM 1990 C CA . GLN A 1 255 ? 24.383 4.537 -10.753 1.00 54.94 255 GLN A CA 1
ATOM 1991 C C . GLN A 1 255 ? 23.759 4.472 -12.154 1.00 54.94 255 GLN A C 1
ATOM 1993 O O . GLN A 1 255 ? 23.850 5.449 -12.893 1.00 54.94 255 GLN A O 1
ATOM 1998 N N . ALA A 1 256 ? 23.042 3.396 -12.482 1.00 52.69 256 ALA A N 1
ATOM 1999 C CA . ALA A 1 256 ? 22.322 3.253 -13.745 1.00 52.69 256 ALA A CA 1
ATOM 2000 C C . ALA A 1 256 ? 21.219 4.315 -13.902 1.00 52.69 256 ALA A C 1
ATOM 2002 O O . ALA A 1 256 ? 21.118 4.947 -14.952 1.00 52.69 256 ALA A O 1
ATOM 2003 N N . ILE A 1 257 ? 20.459 4.610 -12.838 1.00 51.84 257 ILE A N 1
ATOM 2004 C CA . ILE A 1 257 ? 19.490 5.718 -12.828 1.00 51.84 257 ILE A CA 1
ATOM 2005 C C . ILE A 1 257 ? 20.196 7.063 -13.048 1.00 51.84 257 ILE A C 1
ATOM 2007 O O . ILE A 1 257 ? 19.724 7.876 -13.843 1.00 51.84 257 ILE A O 1
ATOM 2011 N N . ARG A 1 258 ? 21.331 7.321 -12.384 1.00 53.94 258 ARG A N 1
ATOM 2012 C CA . ARG A 1 258 ? 22.101 8.570 -12.559 1.00 53.94 258 ARG A CA 1
ATOM 2013 C C . ARG A 1 258 ? 22.619 8.745 -13.991 1.00 53.94 258 ARG A C 1
ATOM 2015 O O . ARG A 1 258 ? 22.584 9.859 -14.509 1.00 53.94 258 ARG A O 1
ATOM 2022 N N . LEU A 1 259 ? 23.046 7.659 -14.632 1.00 49.03 259 LEU A N 1
ATOM 2023 C CA . LEU A 1 259 ? 23.495 7.642 -16.027 1.00 49.03 259 LEU A CA 1
ATOM 2024 C C . LEU A 1 259 ? 22.331 7.865 -17.002 1.00 49.03 259 LEU A C 1
ATOM 2026 O O . LEU A 1 259 ? 22.419 8.720 -17.882 1.00 49.03 259 LEU A O 1
ATOM 2030 N N . ALA A 1 260 ? 21.206 7.174 -16.801 1.00 48.34 260 ALA A N 1
ATOM 2031 C CA . ALA A 1 260 ? 20.019 7.300 -17.647 1.00 48.34 260 ALA A CA 1
ATOM 2032 C C . ALA A 1 260 ? 19.330 8.674 -17.527 1.00 48.34 260 ALA A C 1
ATOM 2034 O O . ALA A 1 260 ? 18.676 9.128 -18.462 1.00 48.34 260 ALA A O 1
ATOM 2035 N N . THR A 1 261 ? 19.496 9.365 -16.395 1.00 52.34 261 THR A N 1
ATOM 2036 C CA . THR A 1 261 ? 18.909 10.696 -16.142 1.00 52.34 261 THR A CA 1
ATOM 2037 C C . THR A 1 261 ? 19.824 11.870 -16.529 1.00 52.34 261 THR A C 1
ATOM 2039 O O . THR A 1 261 ? 19.489 13.017 -16.230 1.00 52.34 261 THR A O 1
ATOM 2042 N N . LYS A 1 262 ? 20.969 11.617 -17.195 1.00 49.88 262 LYS A N 1
ATOM 2043 C CA . LYS A 1 262 ? 21.955 12.631 -17.645 1.00 49.88 262 LYS A CA 1
ATOM 2044 C C . LYS A 1 262 ? 22.255 13.725 -16.604 1.00 49.88 262 LYS A C 1
ATOM 2046 O O . LYS A 1 262 ? 22.378 14.897 -16.948 1.00 49.88 262 LYS A O 1
ATOM 2051 N N . GLY A 1 263 ? 22.349 13.374 -15.321 1.00 44.00 263 GLY A N 1
ATOM 2052 C CA . GLY A 1 263 ? 22.805 14.318 -14.297 1.00 44.00 263 GLY A CA 1
ATOM 2053 C C . GLY A 1 263 ? 22.006 15.628 -14.180 1.00 44.00 263 GLY A C 1
ATOM 2054 O O . GLY A 1 263 ? 22.565 16.615 -13.711 1.00 44.00 263 GLY A O 1
ATOM 2055 N N . GLN A 1 264 ? 20.709 15.669 -14.519 1.00 44.75 264 GLN A N 1
ATOM 2056 C CA . GLN A 1 264 ? 19.858 16.865 -14.326 1.00 44.75 264 GLN A CA 1
ATOM 2057 C C . GLN A 1 264 ? 19.544 17.193 -12.846 1.00 44.75 264 GLN A C 1
ATOM 2059 O O . GLN A 1 264 ? 18.558 17.848 -12.525 1.00 44.75 264 GLN A O 1
ATOM 2064 N N . GLY A 1 265 ? 20.407 16.765 -11.928 1.00 42.34 265 GLY A N 1
ATOM 2065 C CA . GLY A 1 265 ? 20.372 17.083 -10.508 1.00 42.34 265 GLY A CA 1
ATOM 2066 C C . GLY A 1 265 ? 21.729 17.587 -10.029 1.00 42.34 265 GLY A C 1
ATOM 2067 O O . GLY A 1 265 ? 22.293 16.994 -9.117 1.00 42.34 265 GLY A O 1
ATOM 2068 N N . ARG A 1 266 ? 22.293 18.616 -10.681 1.00 34.28 266 ARG A N 1
ATOM 2069 C CA . ARG A 1 266 ? 23.318 19.509 -10.102 1.00 34.28 266 ARG A CA 1
ATOM 2070 C C . ARG A 1 266 ? 23.658 20.669 -11.050 1.00 34.28 266 ARG A C 1
ATOM 2072 O O . ARG A 1 266 ? 24.530 20.564 -11.903 1.00 34.28 266 ARG A O 1
ATOM 2079 N N . ARG A 1 267 ? 23.024 21.819 -10.827 1.00 30.92 267 ARG A N 1
ATOM 2080 C CA . ARG A 1 267 ? 23.665 23.129 -11.015 1.00 30.92 267 ARG A CA 1
ATOM 2081 C C . ARG A 1 267 ? 23.422 23.934 -9.744 1.00 30.92 267 ARG A C 1
ATOM 2083 O O . ARG A 1 267 ? 22.501 24.728 -9.658 1.00 30.92 267 ARG A O 1
ATOM 2090 N N . LEU A 1 268 ? 24.231 23.651 -8.727 1.00 31.14 268 LEU A N 1
ATOM 2091 C CA . LEU A 1 268 ? 24.566 24.661 -7.733 1.00 31.14 268 LEU A CA 1
ATOM 2092 C C . LEU A 1 268 ? 25.804 25.352 -8.292 1.00 31.14 268 LEU A C 1
ATOM 2094 O O . LEU A 1 268 ? 26.911 24.823 -8.213 1.00 31.14 268 LEU A O 1
ATOM 2098 N N . THR A 1 269 ? 25.589 26.472 -8.972 1.00 31.58 269 THR A N 1
ATOM 2099 C CA . THR A 1 269 ? 26.647 27.437 -9.252 1.00 31.58 269 THR A CA 1
ATOM 2100 C C . THR A 1 269 ? 27.118 27.992 -7.916 1.00 31.58 269 THR A C 1
ATOM 2102 O O . THR A 1 269 ? 26.383 28.701 -7.236 1.00 31.58 269 THR A O 1
ATOM 2105 N N . LEU A 1 270 ? 28.341 27.625 -7.540 1.00 36.91 270 LEU A N 1
ATOM 2106 C CA . LEU A 1 270 ? 29.145 28.400 -6.610 1.00 36.91 270 LEU A CA 1
ATOM 2107 C C . LEU A 1 270 ? 29.431 29.747 -7.276 1.00 36.91 270 LEU A C 1
ATOM 2109 O O . LEU A 1 270 ? 30.040 29.807 -8.344 1.00 36.91 270 LEU A O 1
ATOM 2113 N N . SER A 1 271 ? 28.973 30.820 -6.652 1.00 29.48 271 SER A N 1
ATOM 2114 C CA . SER A 1 271 ? 29.476 32.166 -6.895 1.00 29.48 271 SER A CA 1
ATOM 2115 C C . SER A 1 271 ? 29.648 32.811 -5.525 1.00 29.48 271 SER A C 1
ATOM 2117 O O . SER A 1 271 ? 28.694 33.244 -4.893 1.00 29.48 271 SER A O 1
ATOM 2119 N N . GLN A 1 272 ? 30.883 32.711 -5.050 1.00 30.53 272 GLN A N 1
ATOM 2120 C CA . GLN A 1 272 ? 31.551 33.583 -4.083 1.00 30.53 272 GLN A CA 1
ATOM 2121 C C . GLN A 1 272 ? 32.498 34.466 -4.925 1.00 30.53 272 GLN A C 1
ATOM 2123 O O . GLN A 1 272 ? 32.773 34.087 -6.075 1.00 30.53 272 GLN A O 1
ATOM 2128 N N . PRO A 1 273 ? 33.008 35.608 -4.444 1.00 41.44 273 PRO A N 1
ATOM 2129 C CA . PRO A 1 273 ? 33.300 35.967 -3.049 1.00 41.44 273 PRO A CA 1
ATOM 2130 C C . PRO A 1 273 ? 32.184 36.710 -2.311 1.00 41.44 273 PRO A C 1
ATOM 2132 O O . PRO A 1 273 ? 31.515 37.560 -2.936 1.00 41.44 273 PRO A O 1
#

Radius of gyration: 26.59 Å; Cα contacts (8 Å, |Δi|>4): 308; cha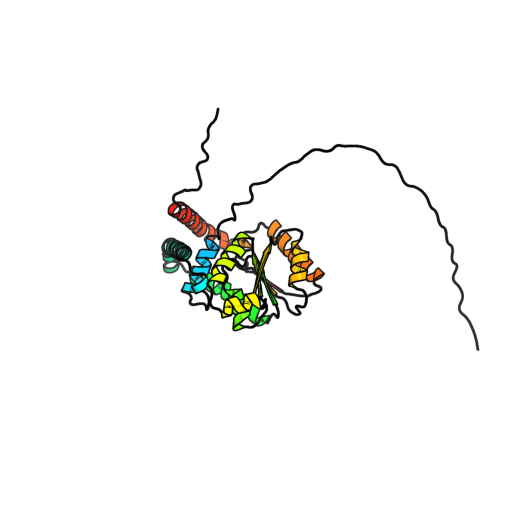ins: 1; bounding box: 71×55×86 Å

pLDDT: mean 78.21, std 25.64, range [22.92, 98.88]

Nearest PDB structures (foldseek):
  8q8g-assembly1_A  TM=5.927E-01  e=1.570E-02  Homo sapiens
  4tlc-assembly1_F  TM=4.999E-01  e=1.000E-02  Synechococcus elongatus PCC 7942 = FACHB-805
  7dyi-assembly1_A  TM=5.011E-01  e=3.457E-02  Synechococcus elongatus PCC 7942 = FACHB-805
  2fdc-assembly2_B  TM=3.224E-01  e=4.583E-02  [Bacillus] caldotenax

Mean predicted aligned error: 13.24 Å